Protein AF-A0AA36JBS4-F1 (afdb_monomer)

Foldseek 3Di:
DLPVLLQVLLVLLVCLLVQQDFDDPVLLVLQLVLQVVQDDVQKDALVSLLVSLVVSVLCCQCQNDPLAPQPGNVLVVVLQVQQADPVRIHGSQSSSVSSSLSCCLPPCCNRVLRLVSSQVSLPSVPPQWRFLVSLVSSLDDDPPCPDDDPVSVVLSVLLSVLQQVLFDDDPPDGGIHHSNSSSSSSSQSNQVSLQVVLCVVDNFDWDWTDDPRHTGTDTPDSVSSGDPPDDPPSVVVSVVSVVVVVVVVVVVVVVVVVVVVVVVVPPDDDDDDDDDDDDDDDDDDDDDDDDDDDDDDDDDDDDDDDDDDDDDDDDDDDDDDDDDDDDDDDDDDDDDDDDDDDDDD

Structure (mmCIF, N/CA/C/O backbone):
data_AF-A0AA36JBS4-F1
#
_entry.id   AF-A0AA36JBS4-F1
#
loop_
_atom_site.group_PDB
_atom_site.id
_atom_site.type_symbol
_atom_site.label_atom_id
_atom_site.label_alt_id
_atom_site.label_comp_id
_atom_site.label_asym_id
_atom_site.label_entity_id
_atom_site.label_seq_id
_atom_site.pdbx_PDB_ins_code
_atom_site.Cartn_x
_atom_site.Cartn_y
_atom_site.Cartn_z
_atom_site.occupancy
_atom_site.B_iso_or_equiv
_atom_site.auth_seq_id
_atom_site.auth_comp_id
_atom_site.auth_asym_id
_atom_site.auth_atom_id
_atom_site.pdbx_PDB_model_num
ATOM 1 N N . MET A 1 1 ? -21.334 -0.322 22.901 1.00 54.56 1 MET A N 1
ATOM 2 C CA . MET A 1 1 ? -21.865 -0.167 21.529 1.00 54.56 1 MET A CA 1
ATOM 3 C C . MET A 1 1 ? -20.814 -0.413 20.446 1.00 54.56 1 MET A C 1
ATOM 5 O O . MET A 1 1 ? -21.226 -0.721 19.348 1.00 54.56 1 MET A O 1
ATOM 9 N N . PHE A 1 2 ? -19.504 -0.363 20.736 1.00 65.00 2 PHE A N 1
ATOM 10 C CA . PHE A 1 2 ? -18.434 -0.565 19.736 1.00 65.00 2 PHE A CA 1
ATOM 11 C C . PHE A 1 2 ? -17.932 -2.016 19.576 1.00 65.00 2 PHE A C 1
ATOM 13 O O . PHE A 1 2 ? -17.012 -2.255 18.806 1.00 65.00 2 PHE A O 1
ATOM 20 N N . GLY A 1 3 ? -18.486 -2.981 20.322 1.00 71.75 3 GLY A N 1
ATOM 21 C CA . GLY A 1 3 ? -17.958 -4.355 20.367 1.00 71.75 3 GLY A CA 1
ATOM 22 C C . GLY A 1 3 ? -18.024 -5.079 19.019 1.00 71.75 3 GLY A C 1
ATOM 23 O O . GLY A 1 3 ? -17.029 -5.651 18.585 1.00 71.75 3 GLY A O 1
ATOM 24 N N . ASP A 1 4 ? -19.163 -4.983 18.332 1.00 80.81 4 ASP A N 1
ATOM 25 C CA . ASP A 1 4 ? -19.399 -5.705 17.076 1.00 80.81 4 ASP A CA 1
ATOM 26 C C . ASP A 1 4 ? -18.559 -5.160 15.911 1.00 80.81 4 ASP A C 1
ATOM 28 O O . ASP A 1 4 ? -18.076 -5.932 15.083 1.00 80.81 4 ASP A O 1
ATOM 32 N N . ASP A 1 5 ? -18.369 -3.840 15.828 1.00 76.75 5 ASP A N 1
ATOM 33 C CA . ASP A 1 5 ? -17.556 -3.224 14.770 1.00 76.75 5 ASP A CA 1
ATOM 34 C C . ASP A 1 5 ? -16.066 -3.510 14.966 1.00 76.75 5 ASP A C 1
ATOM 36 O O . ASP A 1 5 ? -15.365 -3.813 13.999 1.00 76.75 5 ASP A O 1
ATOM 40 N N . LEU A 1 6 ? -15.604 -3.536 16.219 1.00 80.38 6 LEU A N 1
ATOM 41 C CA . LEU A 1 6 ? -14.230 -3.897 16.550 1.00 80.38 6 LEU A CA 1
ATOM 42 C C . LEU A 1 6 ? -13.924 -5.358 16.203 1.00 80.38 6 LEU A C 1
ATOM 44 O O . LEU A 1 6 ? -12.873 -5.659 15.637 1.00 80.38 6 LEU A O 1
ATOM 48 N N . GLU A 1 7 ? -14.855 -6.273 16.486 1.00 79.38 7 GLU A N 1
ATOM 49 C CA . GLU A 1 7 ? -14.703 -7.687 16.137 1.00 79.38 7 GLU A CA 1
ATOM 50 C C . GLU A 1 7 ? -14.652 -7.894 14.612 1.00 79.38 7 GLU A C 1
ATOM 52 O O . GLU A 1 7 ? -13.837 -8.678 14.110 1.00 79.38 7 GLU A O 1
ATOM 57 N N . LYS A 1 8 ? -15.479 -7.160 13.856 1.00 79.50 8 LYS A N 1
ATOM 58 C CA . LYS A 1 8 ? -15.461 -7.177 12.384 1.00 79.50 8 LYS A CA 1
ATOM 59 C C . LYS A 1 8 ? -14.156 -6.620 11.829 1.00 79.50 8 LYS A C 1
ATOM 61 O O . LYS A 1 8 ? -13.539 -7.278 10.991 1.00 79.50 8 LYS A O 1
ATOM 66 N N . ALA A 1 9 ? -13.707 -5.464 12.322 1.00 80.88 9 ALA A N 1
ATOM 67 C CA . ALA A 1 9 ? -12.430 -4.866 11.940 1.00 80.88 9 ALA A CA 1
ATOM 68 C C . ALA A 1 9 ? -11.269 -5.833 12.192 1.00 80.88 9 ALA A C 1
ATOM 70 O O . ALA A 1 9 ? -10.425 -6.046 11.324 1.00 80.88 9 ALA A O 1
ATOM 71 N N . HIS A 1 10 ? -11.268 -6.489 13.350 1.00 81.12 10 HIS A N 1
ATOM 72 C CA . HIS A 1 10 ? -10.256 -7.464 13.723 1.00 81.12 10 HIS A CA 1
ATOM 73 C C . HIS A 1 10 ? -10.228 -8.684 12.786 1.00 81.12 10 HIS A C 1
ATOM 75 O O . HIS A 1 10 ? -9.163 -9.090 12.305 1.00 81.12 10 HIS A O 1
ATOM 81 N N . LYS A 1 11 ? -11.397 -9.270 12.492 1.00 78.00 11 LYS A N 1
ATOM 82 C CA . LYS A 1 11 ? -11.528 -10.390 11.544 1.00 78.00 11 LYS A CA 1
ATOM 83 C C . LYS A 1 11 ? -11.061 -9.992 10.142 1.00 78.00 11 LYS A C 1
ATOM 85 O O . LYS A 1 11 ? -10.271 -10.720 9.543 1.00 78.00 11 LYS A O 1
ATOM 90 N N . ALA A 1 12 ? -11.483 -8.826 9.658 1.00 78.81 12 ALA A N 1
ATOM 91 C CA . ALA A 1 12 ? -11.116 -8.310 8.344 1.00 78.81 12 ALA A CA 1
ATOM 92 C C . ALA A 1 12 ? -9.616 -7.981 8.234 1.00 78.81 12 ALA A C 1
ATOM 94 O O . AL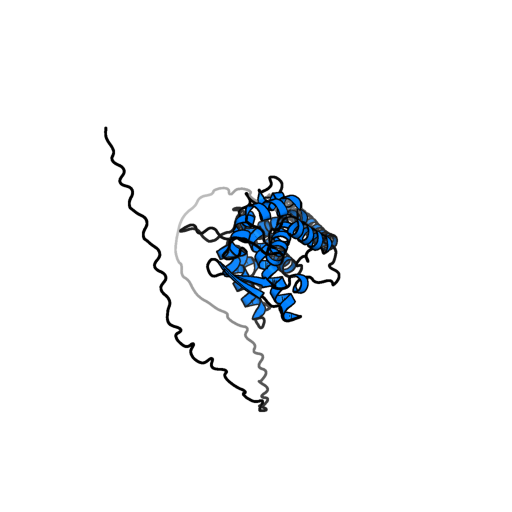A A 1 12 ? -8.982 -8.369 7.254 1.00 78.81 12 ALA A O 1
ATOM 95 N N . LEU A 1 13 ? -9.011 -7.363 9.257 1.00 81.12 13 LEU A N 1
ATOM 96 C CA . LEU A 1 13 ? -7.562 -7.126 9.322 1.00 81.12 13 LEU A CA 1
ATOM 97 C C . LEU A 1 13 ? -6.777 -8.438 9.241 1.00 81.12 13 LEU A C 1
ATOM 99 O O . LEU A 1 13 ? -5.812 -8.546 8.485 1.00 81.12 13 LEU A O 1
ATOM 103 N N . ARG A 1 14 ? -7.195 -9.460 9.996 1.00 77.62 14 ARG A N 1
ATOM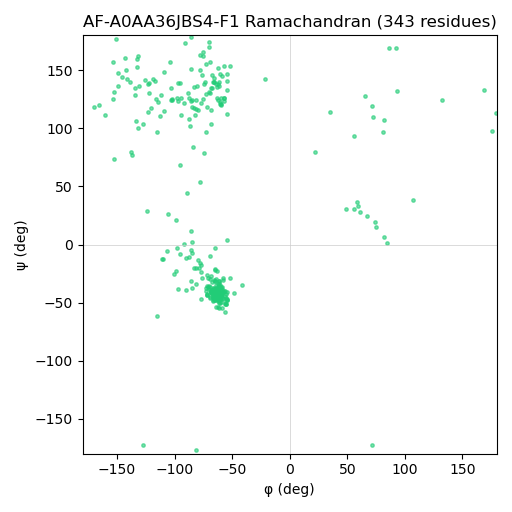 104 C CA . ARG A 1 14 ? -6.545 -10.777 9.958 1.00 77.62 14 ARG A CA 1
ATOM 105 C C . ARG A 1 14 ? -6.695 -11.463 8.603 1.00 77.62 14 ARG A C 1
ATOM 107 O O . ARG A 1 14 ? -5.730 -12.078 8.156 1.00 77.62 14 ARG A O 1
ATOM 114 N N . ALA A 1 15 ? -7.869 -11.384 7.977 1.00 74.00 15 ALA A N 1
ATOM 115 C CA . ALA A 1 15 ? -8.093 -11.934 6.642 1.00 74.00 15 ALA A CA 1
ATOM 116 C C . ALA A 1 15 ? -7.180 -11.245 5.618 1.00 74.00 15 ALA A C 1
ATOM 118 O O . ALA A 1 15 ? -6.387 -11.914 4.963 1.00 74.00 15 ALA A O 1
ATOM 119 N N . MET A 1 16 ? -7.169 -9.910 5.601 1.00 79.88 16 MET A N 1
ATOM 120 C CA . MET A 1 16 ? -6.349 -9.099 4.696 1.00 79.88 16 MET A CA 1
ATOM 121 C C . MET A 1 16 ? -4.845 -9.404 4.789 1.00 79.88 16 MET A C 1
ATOM 123 O O . MET A 1 16 ? -4.162 -9.463 3.768 1.00 79.88 16 MET A O 1
ATOM 127 N N . LEU A 1 17 ? -4.325 -9.631 6.000 1.00 74.94 17 LEU A N 1
ATOM 128 C CA . LEU A 1 17 ? -2.906 -9.941 6.220 1.00 74.94 17 LEU A CA 1
ATOM 129 C C . LEU A 1 17 ? -2.538 -11.400 5.892 1.00 74.94 17 LEU A C 1
ATOM 131 O O . LEU A 1 17 ? -1.354 -11.719 5.783 1.00 74.94 17 LEU A O 1
ATOM 135 N N . ARG A 1 18 ? -3.522 -12.300 5.772 1.00 68.56 18 ARG A N 1
ATOM 136 C CA . ARG A 1 18 ? -3.319 -13.720 5.425 1.00 68.56 18 ARG A CA 1
ATOM 137 C C . ARG A 1 18 ? -3.531 -13.987 3.940 1.00 68.56 18 ARG A C 1
ATOM 139 O O . ARG A 1 18 ? -2.802 -14.790 3.355 1.00 68.56 18 ARG A O 1
ATOM 146 N N . GLU A 1 19 ? -4.516 -13.322 3.354 1.00 64.06 19 GLU A N 1
ATOM 147 C CA . GLU A 1 19 ? -4.942 -13.468 1.966 1.00 64.06 19 GLU A CA 1
ATOM 148 C C . GLU A 1 19 ? -4.269 -12.402 1.111 1.00 64.06 19 GLU A C 1
ATOM 150 O O . GLU A 1 19 ? -4.873 -11.444 0.639 1.00 64.06 19 GLU A O 1
ATOM 155 N N . ILE A 1 20 ? -2.956 -12.553 0.964 1.00 63.62 20 ILE A N 1
ATOM 156 C CA . ILE A 1 20 ? -2.168 -11.636 0.154 1.00 63.62 20 ILE A CA 1
ATOM 157 C C . ILE A 1 20 ? -2.301 -12.082 -1.295 1.00 63.62 20 ILE A C 1
ATOM 159 O O . ILE A 1 20 ? -1.835 -13.162 -1.670 1.00 63.62 20 ILE A O 1
ATOM 163 N N . GLU A 1 21 ? -2.977 -11.265 -2.095 1.00 60.12 21 GLU A N 1
ATOM 164 C CA . GLU A 1 21 ? -3.180 -11.522 -3.516 1.00 60.12 21 GLU A CA 1
ATOM 165 C C . GLU A 1 21 ? -1.835 -11.622 -4.234 1.00 60.12 21 GLU A C 1
ATOM 167 O O . GLU A 1 21 ? -1.015 -10.697 -4.223 1.00 60.12 21 GLU A O 1
ATOM 172 N N . ALA A 1 22 ? -1.600 -12.777 -4.853 1.00 61.97 22 ALA A N 1
ATOM 173 C CA . ALA A 1 22 ? -0.453 -12.971 -5.714 1.00 61.97 22 ALA A CA 1
ATOM 174 C C . ALA A 1 22 ? -0.698 -12.218 -7.023 1.00 61.97 22 ALA A C 1
ATOM 176 O O . ALA A 1 22 ? -1.803 -12.238 -7.565 1.00 61.97 22 ALA A O 1
ATOM 177 N N . LEU A 1 23 ? 0.344 -11.580 -7.557 1.00 65.69 23 LEU A N 1
ATOM 178 C CA . LEU A 1 23 ? 0.270 -10.930 -8.861 1.00 65.69 23 LEU A CA 1
ATOM 179 C C . LEU A 1 23 ? -0.146 -11.951 -9.937 1.00 65.69 23 LEU A C 1
ATOM 181 O O . LEU A 1 23 ? 0.564 -12.950 -10.113 1.00 65.69 23 LEU A O 1
ATOM 185 N N . PRO A 1 24 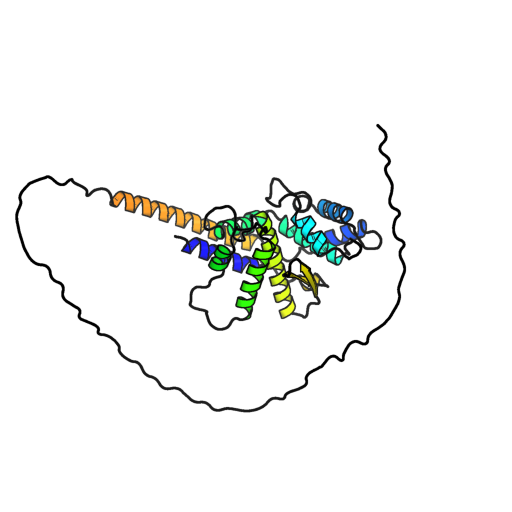? -1.232 -11.717 -10.699 1.00 75.00 24 PRO A N 1
ATOM 186 C CA . PRO A 1 24 ? -1.617 -12.623 -11.771 1.00 75.00 24 PRO A CA 1
ATOM 187 C C . PRO A 1 24 ? -0.475 -12.778 -12.777 1.00 75.00 24 PRO A C 1
ATOM 189 O O . PRO A 1 24 ? 0.012 -11.796 -13.340 1.00 75.00 24 PRO A O 1
ATOM 192 N N . ALA A 1 25 ? -0.058 -14.016 -13.056 1.00 75.56 25 ALA A N 1
ATOM 193 C CA . ALA A 1 25 ? 1.092 -14.276 -13.927 1.00 75.56 25 ALA A CA 1
ATOM 194 C C . ALA A 1 25 ? 0.926 -13.681 -15.339 1.00 75.56 25 ALA A C 1
ATOM 196 O O . ALA A 1 25 ? 1.906 -13.303 -15.978 1.00 75.56 25 ALA A O 1
ATOM 197 N N . ALA A 1 26 ? -0.314 -13.583 -15.831 1.00 81.69 26 ALA A N 1
ATOM 198 C CA . ALA A 1 26 ? -0.620 -12.930 -17.102 1.00 81.69 26 ALA A CA 1
ATOM 199 C C . ALA A 1 26 ? -0.342 -11.419 -17.060 1.00 81.69 26 ALA A C 1
ATOM 201 O O . ALA A 1 26 ? 0.315 -10.907 -17.964 1.00 81.69 26 ALA A O 1
ATOM 202 N N . PHE A 1 27 ? -0.772 -10.734 -15.995 1.00 86.56 27 PHE A N 1
ATOM 203 C CA . PHE A 1 27 ? -0.482 -9.315 -15.794 1.00 86.56 27 PHE A CA 1
ATOM 204 C C . PHE A 1 27 ? 1.022 -9.082 -15.624 1.00 86.56 27 PHE A C 1
ATOM 206 O O . PHE A 1 27 ? 1.578 -8.207 -16.276 1.00 86.56 27 PHE A O 1
ATOM 213 N N . ALA A 1 28 ? 1.703 -9.912 -14.824 1.00 84.88 28 ALA A N 1
ATOM 214 C CA . ALA A 1 28 ? 3.148 -9.817 -14.620 1.00 84.88 28 ALA A CA 1
ATOM 215 C C . ALA A 1 28 ? 3.928 -9.882 -15.943 1.00 84.88 28 ALA A C 1
ATOM 217 O O . ALA A 1 28 ? 4.804 -9.056 -16.189 1.00 84.88 28 ALA A O 1
ATOM 218 N N . ARG A 1 29 ? 3.575 -10.834 -16.820 1.00 85.44 29 ARG A N 1
ATOM 219 C CA . ARG A 1 29 ? 4.170 -10.944 -18.160 1.00 85.44 29 ARG A CA 1
ATOM 220 C C . ARG A 1 29 ? 3.888 -9.706 -19.007 1.00 85.44 29 ARG A C 1
ATOM 222 O O . ARG A 1 29 ? 4.827 -9.137 -19.549 1.00 85.44 29 ARG A O 1
ATOM 229 N N . GLY A 1 30 ? 2.633 -9.254 -19.053 1.00 91.62 30 GLY A N 1
ATOM 230 C CA . GLY A 1 30 ? 2.257 -8.042 -19.786 1.00 91.62 30 GLY A CA 1
ATOM 231 C C . GLY A 1 30 ? 3.012 -6.798 -19.309 1.00 91.62 30 GLY A C 1
ATOM 232 O O . GLY A 1 30 ? 3.486 -6.016 -20.128 1.00 91.62 30 GLY A O 1
ATOM 233 N N . ALA A 1 31 ? 3.200 -6.651 -17.996 1.00 92.88 31 ALA A N 1
ATOM 234 C CA . ALA A 1 31 ? 3.962 -5.557 -17.406 1.00 92.88 31 ALA A CA 1
ATOM 235 C C . ALA A 1 31 ? 5.448 -5.602 -17.803 1.00 92.88 31 ALA A C 1
ATOM 237 O O . ALA A 1 31 ? 6.011 -4.578 -18.188 1.00 92.88 31 ALA A O 1
ATOM 238 N N . VAL A 1 32 ? 6.078 -6.780 -17.759 1.00 92.25 32 VAL A N 1
ATOM 239 C CA . VAL A 1 32 ? 7.477 -6.960 -18.186 1.00 92.25 32 VAL A CA 1
ATOM 240 C C . VAL A 1 32 ? 7.646 -6.678 -19.680 1.00 92.25 32 VAL A C 1
ATOM 242 O O . VAL A 1 32 ? 8.582 -5.980 -20.071 1.00 92.25 32 VAL A O 1
ATOM 245 N N . ASP A 1 33 ? 6.737 -7.169 -20.521 1.00 93.31 33 ASP A N 1
ATOM 246 C CA . ASP A 1 33 ? 6.793 -6.938 -21.967 1.00 93.31 33 ASP A CA 1
ATOM 247 C C . ASP A 1 33 ? 6.625 -5.446 -22.300 1.00 93.31 33 ASP A C 1
ATOM 249 O O . ASP A 1 33 ? 7.390 -4.895 -23.096 1.00 93.31 33 ASP A O 1
ATOM 253 N N . ALA A 1 34 ? 5.686 -4.764 -21.634 1.00 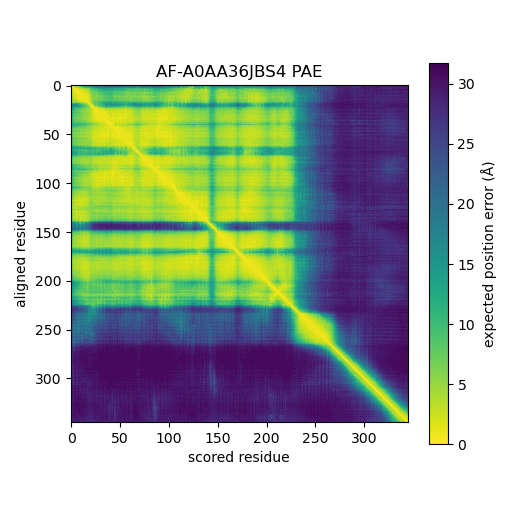96.19 34 ALA A N 1
ATOM 254 C CA . ALA A 1 34 ? 5.478 -3.326 -21.781 1.00 96.19 34 ALA A CA 1
ATOM 255 C C . ALA A 1 34 ? 6.696 -2.511 -21.310 1.00 96.19 34 ALA A C 1
ATOM 257 O O . ALA A 1 34 ? 7.101 -1.562 -21.987 1.00 96.19 34 ALA A O 1
ATOM 258 N N . PHE A 1 35 ? 7.327 -2.909 -20.198 1.00 96.81 35 PHE A N 1
ATOM 259 C CA . PHE A 1 35 ? 8.576 -2.310 -19.727 1.00 96.81 35 PHE A CA 1
ATOM 260 C C . PHE A 1 35 ? 9.682 -2.435 -20.773 1.00 96.81 35 PHE A C 1
ATOM 262 O O . PHE A 1 35 ? 10.257 -1.430 -21.182 1.00 96.81 35 PHE A O 1
ATOM 269 N N . ARG A 1 36 ? 9.960 -3.656 -21.245 1.00 95.81 36 ARG A N 1
ATOM 270 C CA . ARG A 1 36 ? 11.043 -3.929 -22.204 1.00 95.81 36 ARG A CA 1
ATOM 271 C C . ARG A 1 36 ? 10.853 -3.200 -23.528 1.00 95.81 36 ARG A C 1
ATOM 273 O O . ARG A 1 36 ? 11.838 -2.807 -24.145 1.00 95.81 36 ARG A O 1
ATOM 280 N N . ALA A 1 37 ? 9.607 -3.006 -23.954 1.00 96.94 37 ALA A N 1
ATOM 281 C CA . ALA A 1 37 ? 9.289 -2.252 -25.161 1.00 96.94 37 ALA A CA 1
ATOM 282 C C . ALA A 1 37 ? 9.573 -0.744 -25.025 1.00 96.94 37 ALA A C 1
ATOM 284 O O . ALA A 1 37 ? 9.878 -0.090 -26.021 1.00 96.94 37 ALA A O 1
ATOM 285 N N . ALA A 1 38 ? 9.463 -0.187 -23.816 1.00 96.88 38 ALA A N 1
ATOM 286 C CA . ALA A 1 38 ? 9.619 1.244 -23.558 1.00 96.88 38 ALA A CA 1
ATOM 287 C C . ALA A 1 38 ? 10.995 1.631 -22.989 1.00 96.88 38 ALA A C 1
ATOM 289 O O . ALA A 1 38 ? 11.416 2.781 -23.131 1.00 96.88 38 ALA A O 1
ATOM 290 N N . ALA A 1 39 ? 11.677 0.702 -22.318 1.00 95.56 39 ALA A N 1
ATOM 291 C CA . ALA A 1 39 ? 12.915 0.958 -21.600 1.00 95.56 39 ALA A CA 1
ATOM 292 C C . ALA A 1 39 ? 14.074 1.285 -22.548 1.00 95.56 39 ALA A C 1
ATOM 294 O O . ALA A 1 39 ? 14.327 0.588 -23.531 1.00 95.56 39 ALA A O 1
ATOM 295 N N . VAL A 1 40 ? 14.835 2.321 -22.201 1.00 93.25 40 VAL A N 1
ATOM 296 C CA . VAL A 1 40 ? 16.090 2.668 -22.874 1.00 93.25 40 VAL A CA 1
ATOM 297 C C . VAL A 1 40 ? 17.219 2.177 -21.981 1.00 93.25 40 VAL A C 1
ATOM 299 O O . VAL A 1 40 ? 17.239 2.481 -20.793 1.00 93.25 40 VAL A O 1
ATOM 302 N N . GLU A 1 41 ? 18.116 1.354 -22.528 1.00 92.75 41 GLU A N 1
ATOM 303 C CA . GLU A 1 41 ? 19.208 0.722 -21.762 1.00 92.75 41 GLU A CA 1
ATOM 304 C C . GLU A 1 41 ? 18.715 -0.088 -20.542 1.00 92.75 41 GLU A C 1
ATOM 306 O O . GLU A 1 41 ? 19.403 -0.218 -19.533 1.00 92.75 41 GLU A O 1
ATOM 311 N N . GLY A 1 42 ? 17.504 -0.654 -20.635 1.00 93.56 42 GLY A N 1
ATOM 312 C CA . GLY A 1 42 ? 16.904 -1.447 -19.558 1.00 93.56 42 GLY A CA 1
ATOM 313 C C . GLY A 1 42 ? 16.410 -0.619 -18.369 1.00 93.56 42 GLY A C 1
ATOM 314 O O . GLY A 1 42 ? 16.228 -1.170 -17.285 1.00 93.56 42 GLY A O 1
ATOM 315 N N . GLN A 1 43 ? 16.202 0.688 -18.555 1.00 96.31 43 GLN A N 1
ATOM 316 C CA . GLN A 1 43 ? 15.724 1.594 -17.517 1.00 96.31 43 GLN A CA 1
ATOM 317 C C . GLN A 1 43 ? 14.576 2.487 -18.007 1.00 96.31 43 GLN A C 1
ATOM 319 O O . GLN A 1 43 ? 14.477 2.821 -19.190 1.00 96.31 43 GLN A O 1
ATOM 324 N N . LEU A 1 44 ? 13.724 2.910 -17.070 1.00 97.25 44 LEU A N 1
ATOM 325 C CA . LEU A 1 44 ? 12.698 3.933 -17.286 1.00 97.25 44 LEU A CA 1
ATOM 326 C C . LEU A 1 44 ? 12.868 5.090 -16.301 1.00 97.25 44 LEU A C 1
ATOM 328 O O . LEU A 1 44 ? 13.101 4.869 -15.117 1.00 97.25 44 LEU A O 1
ATOM 332 N N . GLY A 1 45 ? 12.719 6.324 -16.788 1.00 96.94 45 GLY A N 1
ATOM 333 C CA . GLY A 1 45 ? 12.569 7.521 -15.951 1.00 96.94 45 GLY A CA 1
ATOM 334 C C . GLY A 1 45 ? 11.129 7.706 -15.454 1.00 96.94 45 GLY A C 1
ATOM 335 O O . GLY A 1 45 ? 10.259 6.882 -15.743 1.00 96.94 45 GLY A O 1
ATOM 336 N N . PHE A 1 46 ? 10.864 8.801 -14.735 1.00 96.12 46 PHE A N 1
ATOM 337 C CA . PHE A 1 46 ? 9.565 9.065 -14.092 1.00 96.12 46 PHE A CA 1
ATOM 338 C C . PHE A 1 46 ? 8.392 9.042 -15.082 1.00 96.12 46 PHE A C 1
ATOM 340 O O . PHE A 1 46 ? 7.500 8.203 -14.961 1.00 96.12 46 PHE A O 1
ATOM 347 N N . ASP A 1 47 ? 8.440 9.898 -16.106 1.00 96.56 47 ASP A N 1
ATOM 348 C CA . ASP A 1 47 ? 7.365 10.022 -17.099 1.00 96.56 47 ASP A CA 1
ATOM 349 C C . ASP A 1 47 ? 7.218 8.754 -17.947 1.00 96.56 47 ASP A C 1
ATOM 351 O O . ASP A 1 47 ? 6.111 8.327 -18.266 1.00 96.56 47 ASP A O 1
ATOM 355 N N . GLY A 1 48 ? 8.346 8.119 -18.288 1.00 97.00 48 GLY A N 1
ATOM 356 C CA . GLY A 1 48 ? 8.350 6.851 -19.015 1.00 97.00 48 GLY A CA 1
ATOM 357 C C . GLY A 1 48 ? 7.643 5.757 -18.222 1.00 97.00 48 GLY A C 1
ATOM 358 O O . GLY A 1 48 ? 6.814 5.039 -18.767 1.00 97.00 48 GLY A O 1
ATOM 359 N N . THR A 1 49 ? 7.909 5.680 -16.920 1.00 96.94 49 THR A N 1
ATOM 360 C CA . THR A 1 49 ? 7.266 4.704 -16.038 1.00 96.94 49 THR A CA 1
ATOM 361 C C . THR A 1 49 ? 5.777 4.978 -15.885 1.00 96.94 49 THR A C 1
ATOM 363 O O . THR A 1 49 ? 4.981 4.059 -16.058 1.00 96.94 49 THR A O 1
ATOM 366 N N . ALA A 1 50 ? 5.397 6.232 -15.624 1.00 96.50 50 ALA A N 1
ATOM 367 C CA . ALA A 1 50 ? 3.998 6.643 -15.524 1.00 96.50 50 ALA A CA 1
ATOM 368 C C . ALA A 1 50 ? 3.215 6.259 -16.789 1.00 96.50 50 ALA A C 1
ATOM 370 O O . ALA A 1 50 ? 2.178 5.608 -16.701 1.00 96.50 50 ALA A O 1
ATOM 371 N N . LYS A 1 51 ? 3.772 6.551 -17.969 1.00 97.06 51 LYS A N 1
ATOM 372 C CA . LYS A 1 51 ? 3.155 6.224 -19.258 1.00 97.06 51 LYS A CA 1
ATOM 373 C C . LYS A 1 51 ? 2.973 4.720 -19.473 1.00 97.06 51 LYS A C 1
ATOM 375 O O . LYS A 1 51 ? 1.959 4.300 -20.025 1.00 97.06 51 LYS A O 1
ATOM 380 N N . VAL A 1 52 ? 3.950 3.900 -19.076 1.00 97.50 52 VAL A N 1
ATOM 381 C CA . VAL A 1 52 ? 3.821 2.438 -19.193 1.00 97.50 52 VAL A CA 1
ATOM 382 C C . VAL A 1 52 ? 2.757 1.920 -18.223 1.00 97.50 52 VAL A C 1
ATOM 384 O O . VAL A 1 52 ? 1.950 1.091 -18.625 1.00 97.50 52 VAL A O 1
ATOM 387 N N . LEU A 1 53 ? 2.696 2.432 -16.988 1.00 95.94 53 LEU A N 1
ATOM 388 C CA . LEU A 1 53 ? 1.643 2.077 -16.027 1.00 95.94 53 LEU A CA 1
ATOM 389 C C . LEU A 1 53 ? 0.247 2.455 -16.545 1.00 95.94 53 LEU A C 1
ATOM 391 O O . LEU A 1 53 ? -0.665 1.636 -16.496 1.00 95.94 53 LEU A O 1
ATOM 395 N N . GLU A 1 54 ? 0.083 3.653 -17.104 1.00 94.69 54 GLU A N 1
ATOM 396 C CA . GLU A 1 54 ? -1.174 4.075 -17.738 1.00 94.69 54 GLU A CA 1
ATOM 397 C C . GLU A 1 54 ? -1.575 3.148 -18.894 1.00 94.69 54 GLU A C 1
ATOM 399 O O . GLU A 1 54 ? -2.748 2.812 -19.031 1.00 94.69 54 GLU A O 1
ATOM 404 N N . GLY A 1 55 ? -0.605 2.677 -19.685 1.00 94.81 55 GLY A N 1
ATOM 405 C CA . GLY A 1 55 ? -0.826 1.698 -20.754 1.00 94.81 55 GLY A CA 1
ATOM 406 C C . GLY A 1 55 ? -1.181 0.281 -20.279 1.00 94.81 55 GLY A C 1
ATOM 407 O O . GLY A 1 55 ? -1.566 -0.543 -21.104 1.00 94.81 55 GLY A O 1
ATOM 408 N N . LEU A 1 56 ? -1.059 -0.004 -18.979 1.00 93.88 56 LEU A N 1
ATOM 409 C CA . LEU A 1 56 ? -1.474 -1.255 -18.330 1.00 93.88 56 LEU A CA 1
ATOM 410 C C . LEU A 1 56 ? -2.841 -1.121 -17.635 1.00 93.88 56 LEU A C 1
ATOM 412 O O . LEU A 1 56 ? -3.134 -1.880 -16.712 1.00 93.88 56 LEU A O 1
ATOM 416 N N . ASP A 1 57 ? -3.648 -0.137 -18.041 1.00 92.06 57 ASP A N 1
ATOM 417 C CA . ASP A 1 57 ? -4.939 0.211 -17.435 1.00 92.06 57 ASP A CA 1
ATOM 418 C C . ASP A 1 57 ? -4.833 0.648 -15.957 1.00 92.06 57 ASP A C 1
ATOM 420 O O . ASP A 1 57 ? -5.775 0.504 -15.180 1.00 92.06 57 ASP A O 1
ATOM 424 N N . LEU A 1 58 ? -3.689 1.219 -15.550 1.00 92.31 58 LEU A N 1
ATOM 425 C CA . LEU A 1 58 ? -3.443 1.707 -14.180 1.00 92.31 58 LEU A CA 1
ATOM 426 C C . LEU A 1 58 ? -3.476 3.239 -14.075 1.00 92.31 58 LEU A C 1
ATOM 428 O O . LEU A 1 58 ? -2.857 3.826 -13.183 1.00 92.31 58 LEU A O 1
ATOM 432 N N . SER A 1 59 ? -4.197 3.909 -14.976 1.00 91.12 59 SER A N 1
ATOM 433 C CA . SER A 1 59 ? -4.332 5.372 -14.964 1.00 91.12 59 SER A CA 1
ATOM 434 C C . SER A 1 59 ? -4.928 5.889 -13.655 1.00 91.12 59 SER A C 1
ATOM 436 O O . SER A 1 59 ? -4.455 6.884 -13.114 1.00 91.12 59 SER A O 1
ATOM 438 N N . SER A 1 60 ? -5.873 5.154 -13.061 1.00 88.69 60 SER A N 1
ATOM 439 C CA . SER A 1 60 ? -6.468 5.499 -11.767 1.00 88.69 60 SER A CA 1
ATOM 440 C C . SER A 1 60 ? -5.448 5.616 -10.633 1.00 88.69 60 SER A C 1
ATOM 442 O O . SER A 1 60 ? -5.663 6.374 -9.694 1.00 88.69 60 SER A O 1
ATOM 444 N N . PHE A 1 61 ? -4.337 4.884 -10.709 1.00 89.88 61 PHE A N 1
ATOM 445 C CA . PHE A 1 61 ? -3.249 4.966 -9.739 1.00 89.88 61 PHE A CA 1
ATOM 446 C C . PHE A 1 61 ? -2.265 6.101 -10.046 1.00 89.88 61 PHE A C 1
ATOM 448 O O . PHE A 1 61 ? -1.764 6.742 -9.124 1.00 89.88 61 PHE A O 1
ATOM 455 N N . VAL A 1 62 ? -1.981 6.354 -11.326 1.00 91.56 62 VAL A N 1
ATOM 456 C CA . VAL A 1 62 ? -1.005 7.371 -11.756 1.00 91.56 62 VAL A CA 1
ATOM 457 C C . VAL A 1 62 ? -1.579 8.780 -11.661 1.00 91.56 62 VAL A C 1
ATOM 459 O O . VAL A 1 62 ? -0.919 9.684 -11.151 1.00 91.56 62 VAL A O 1
ATOM 462 N N . SER A 1 63 ? -2.793 8.966 -12.167 1.00 86.25 63 SER A N 1
ATOM 463 C CA . SER A 1 63 ? -3.448 10.264 -12.338 1.00 86.25 63 SER A CA 1
ATOM 464 C C . SER A 1 63 ? -4.628 10.456 -11.377 1.00 86.25 63 SER A C 1
ATOM 466 O O . SER A 1 63 ? -5.100 11.580 -11.203 1.00 86.25 63 SER A O 1
ATOM 468 N N . GLY A 1 64 ? -5.075 9.384 -10.722 1.00 81.12 64 GLY A N 1
ATOM 469 C CA . GLY A 1 64 ? -6.290 9.375 -9.917 1.00 81.12 64 GLY A CA 1
ATOM 470 C C . GLY A 1 64 ? -7.522 8.947 -10.702 1.00 81.12 64 GLY A C 1
ATOM 471 O O . GLY A 1 64 ? -7.503 8.822 -11.925 1.00 81.12 64 GLY A O 1
ATOM 472 N N . SER A 1 65 ? -8.616 8.702 -9.988 1.00 78.50 65 SER A N 1
ATOM 473 C CA . SER A 1 65 ? -9.911 8.369 -10.580 1.00 78.50 65 SER A CA 1
ATOM 474 C C . SER A 1 65 ? -11.040 9.014 -9.786 1.00 78.50 65 SER A C 1
ATOM 476 O O . SER A 1 65 ? -10.922 9.212 -8.579 1.00 78.50 65 SER A O 1
ATOM 478 N N . GLU A 1 66 ? -12.143 9.330 -10.464 1.00 72.44 66 GLU A N 1
ATOM 479 C CA . GLU A 1 66 ? -13.393 9.719 -9.803 1.00 72.44 66 GLU A CA 1
ATOM 480 C C . GLU A 1 66 ? -14.124 8.495 -9.220 1.00 72.44 66 GLU A C 1
ATOM 482 O O . GLU A 1 66 ? -14.811 8.602 -8.205 1.00 72.44 66 GLU A O 1
ATOM 487 N N . ASP A 1 67 ? -13.938 7.313 -9.820 1.00 71.69 67 ASP A N 1
ATOM 488 C CA . ASP A 1 67 ? -14.644 6.077 -9.456 1.00 71.69 67 ASP A CA 1
ATOM 489 C C . ASP A 1 67 ? -14.045 5.358 -8.242 1.00 71.69 67 ASP A C 1
ATOM 491 O O . ASP A 1 67 ? -14.702 4.506 -7.624 1.00 71.69 67 ASP A O 1
ATOM 495 N N . LEU A 1 68 ? -12.784 5.659 -7.929 1.00 73.06 68 LEU A N 1
ATOM 496 C CA . LEU A 1 68 ? -12.038 5.082 -6.820 1.00 73.06 68 LEU A CA 1
ATOM 497 C C . LEU A 1 68 ? -11.311 6.196 -6.057 1.00 73.06 68 LEU A C 1
ATOM 499 O O . LEU A 1 68 ? -10.652 7.023 -6.682 1.00 73.06 68 LEU A O 1
ATOM 503 N N . PRO A 1 69 ? -11.352 6.203 -4.714 1.00 72.69 69 PRO A N 1
ATOM 504 C CA . PRO A 1 69 ? -10.732 7.239 -3.888 1.00 72.69 69 PRO A CA 1
ATOM 505 C C . PRO A 1 69 ? -9.207 7.044 -3.769 1.00 72.69 69 PRO A C 1
ATOM 507 O O . PRO A 1 69 ? -8.658 6.961 -2.674 1.00 72.69 69 PRO A O 1
ATOM 510 N N . LEU A 1 70 ? -8.519 6.947 -4.909 1.00 73.94 70 LEU A N 1
ATOM 511 C CA . LEU A 1 70 ? -7.078 6.682 -5.016 1.00 73.94 70 LEU A CA 1
ATOM 512 C C . LEU A 1 70 ? -6.228 7.959 -4.914 1.00 73.94 70 LEU A C 1
ATOM 514 O O . LEU A 1 70 ? -5.000 7.887 -4.871 1.00 73.94 70 LEU A O 1
ATOM 518 N N . GLY A 1 71 ? -6.882 9.122 -4.837 1.00 71.06 71 GLY A N 1
ATOM 519 C CA . GLY A 1 71 ? -6.241 10.435 -4.826 1.00 71.06 71 GLY A CA 1
ATOM 520 C C . GLY A 1 71 ? -5.644 10.832 -6.170 1.00 71.06 71 GLY A C 1
ATOM 521 O O . GLY A 1 71 ? -5.824 10.144 -7.165 1.00 71.06 71 GLY A O 1
ATOM 522 N N . ALA A 1 72 ? -4.915 11.947 -6.206 1.00 81.38 72 ALA A N 1
ATOM 523 C CA . ALA A 1 72 ? -4.348 12.525 -7.432 1.00 81.38 72 ALA A CA 1
ATOM 524 C C . ALA A 1 72 ? -2.942 11.978 -7.765 1.00 81.38 72 ALA A C 1
ATOM 526 O O . ALA A 1 72 ? -2.018 12.741 -8.050 1.00 81.38 72 ALA A O 1
ATOM 527 N N . GLY A 1 73 ? -2.747 10.659 -7.653 1.00 85.44 73 GLY A N 1
ATOM 528 C CA . GLY A 1 73 ? -1.461 10.017 -7.959 1.00 85.44 73 GLY A CA 1
ATOM 529 C C . GLY A 1 73 ? -0.362 10.212 -6.910 1.00 85.44 73 GLY A C 1
ATOM 530 O O . GLY A 1 73 ? 0.816 9.964 -7.176 1.00 85.44 73 GLY A O 1
ATOM 531 N N . GLU A 1 74 ? -0.703 10.659 -5.701 1.00 87.69 74 GLU A N 1
ATOM 532 C CA . GLU A 1 74 ? 0.285 10.880 -4.636 1.00 87.69 74 GLU A CA 1
ATOM 533 C C . GLU A 1 74 ? 0.996 9.583 -4.234 1.00 87.69 74 GLU A C 1
ATOM 535 O O . GLU A 1 74 ? 2.201 9.591 -3.971 1.00 87.69 74 GLU A O 1
ATOM 540 N N . GLU A 1 75 ? 0.270 8.460 -4.237 1.00 87.69 75 GLU A N 1
ATOM 541 C CA . GLU A 1 75 ? 0.843 7.147 -3.941 1.00 87.69 75 GLU A CA 1
ATOM 542 C C . GLU A 1 75 ? 1.806 6.692 -5.042 1.00 87.69 75 GLU A C 1
ATOM 544 O O . GLU A 1 75 ? 2.898 6.206 -4.745 1.00 87.69 75 GLU A O 1
ATOM 549 N N . TRP A 1 76 ? 1.468 6.939 -6.311 1.00 91.81 76 TRP A N 1
ATOM 550 C CA . TRP A 1 76 ? 2.386 6.734 -7.429 1.00 91.81 76 TRP A CA 1
ATOM 551 C C . TRP A 1 76 ? 3.689 7.520 -7.229 1.00 91.81 76 TRP A C 1
ATOM 553 O O . TRP A 1 76 ? 4.783 6.953 -7.253 1.00 91.81 76 TRP A O 1
ATOM 563 N N . GLN A 1 77 ? 3.589 8.817 -6.940 1.00 92.00 77 GLN A N 1
ATOM 564 C CA . GLN A 1 77 ? 4.756 9.670 -6.701 1.00 92.00 77 GLN A CA 1
ATOM 565 C C . GLN A 1 77 ? 5.556 9.244 -5.462 1.00 92.00 77 GLN A C 1
ATOM 567 O O . GLN A 1 77 ? 6.785 9.385 -5.424 1.00 92.00 77 GLN A O 1
ATOM 572 N N . ARG A 1 78 ? 4.887 8.746 -4.416 1.00 89.81 78 ARG A N 1
ATOM 573 C CA . ARG A 1 78 ? 5.539 8.189 -3.224 1.00 89.81 78 ARG A CA 1
ATOM 574 C C . ARG A 1 78 ? 6.337 6.943 -3.585 1.00 89.81 78 ARG A C 1
ATOM 576 O O . ARG A 1 78 ? 7.536 6.903 -3.310 1.00 89.81 78 ARG A O 1
ATOM 583 N N . LEU A 1 79 ? 5.704 5.968 -4.229 1.00 89.94 79 LEU A N 1
ATOM 584 C CA . LEU A 1 79 ? 6.343 4.715 -4.610 1.00 89.94 79 LEU A CA 1
ATOM 585 C C . LEU A 1 79 ? 7.488 4.955 -5.598 1.00 89.94 79 LEU A C 1
ATOM 587 O O . LEU A 1 79 ? 8.566 4.395 -5.422 1.00 89.94 79 LEU A O 1
ATOM 591 N N . TRP A 1 80 ? 7.329 5.864 -6.560 1.00 91.88 80 TRP A N 1
ATOM 592 C CA . TRP A 1 80 ? 8.431 6.275 -7.426 1.00 91.88 80 TRP A CA 1
ATOM 593 C C . TRP A 1 80 ? 9.643 6.777 -6.632 1.00 91.88 80 TRP A C 1
ATOM 595 O O . TRP A 1 80 ? 10.761 6.303 -6.831 1.00 91.88 80 TRP A O 1
ATOM 605 N N . ARG A 1 81 ? 9.435 7.718 -5.700 1.00 90.81 81 ARG A N 1
ATOM 606 C CA . ARG A 1 81 ? 10.521 8.264 -4.868 1.00 90.81 81 ARG A CA 1
ATOM 607 C C . ARG A 1 81 ? 11.195 7.194 -4.018 1.00 90.81 81 ARG A C 1
ATOM 609 O O . ARG A 1 81 ? 12.401 7.283 -3.802 1.00 90.81 81 ARG A O 1
ATOM 616 N N . LEU A 1 82 ? 10.425 6.218 -3.547 1.00 87.94 82 LEU A N 1
ATOM 617 C CA . LEU A 1 82 ? 10.920 5.123 -2.724 1.00 87.94 82 LEU A CA 1
ATOM 618 C C . LEU A 1 82 ? 11.769 4.124 -3.529 1.00 87.94 82 LEU A C 1
ATOM 620 O O . LEU A 1 82 ? 12.749 3.590 -3.004 1.00 87.94 82 LEU A O 1
ATOM 624 N N . TRP A 1 83 ? 11.409 3.880 -4.793 1.00 86.94 83 TRP A N 1
ATOM 625 C CA . TRP A 1 83 ? 11.948 2.763 -5.577 1.00 86.94 83 TRP A CA 1
ATOM 626 C C . TRP A 1 83 ? 12.877 3.147 -6.727 1.00 86.94 83 TRP A C 1
ATOM 628 O O . TRP A 1 83 ? 13.576 2.271 -7.237 1.00 86.94 83 TRP A O 1
ATOM 638 N N . LYS A 1 84 ? 12.943 4.425 -7.108 1.00 90.50 84 LYS A N 1
ATOM 639 C CA . LYS A 1 84 ? 13.919 4.900 -8.092 1.00 90.50 84 LYS A CA 1
ATOM 640 C C . LYS A 1 84 ? 15.359 4.701 -7.604 1.00 90.50 84 LYS A C 1
ATOM 642 O O . LYS A 1 84 ? 15.665 4.734 -6.409 1.00 90.50 84 LYS A O 1
ATOM 647 N N . SER A 1 85 ? 16.258 4.532 -8.558 1.00 87.56 85 SER A N 1
ATOM 648 C CA . SER A 1 85 ? 17.699 4.551 -8.361 1.00 87.56 85 SER A CA 1
ATOM 649 C C . SER A 1 85 ? 18.194 5.968 -8.032 1.00 87.56 85 SER A C 1
ATOM 651 O O . SER A 1 85 ? 17.454 6.957 -8.089 1.00 87.56 85 SER A O 1
ATOM 653 N N . GLU A 1 86 ? 19.484 6.087 -7.716 1.00 86.19 86 GLU A N 1
ATOM 654 C CA . GLU A 1 86 ? 20.147 7.393 -7.602 1.00 86.19 86 GLU A CA 1
ATOM 655 C C . GLU A 1 86 ? 20.166 8.160 -8.933 1.00 86.19 86 GLU A C 1
ATOM 657 O O . GLU A 1 86 ? 20.247 9.384 -8.924 1.00 86.19 86 GLU A O 1
ATOM 662 N N . ALA A 1 87 ? 20.048 7.456 -10.064 1.00 89.31 87 ALA A N 1
ATOM 663 C CA . ALA A 1 87 ? 19.989 8.038 -11.402 1.00 89.31 87 ALA A CA 1
ATOM 664 C C . ALA A 1 87 ? 18.567 8.464 -11.818 1.00 89.31 87 ALA A C 1
ATOM 666 O O . ALA A 1 87 ? 18.341 8.746 -12.989 1.00 89.31 87 ALA A O 1
ATOM 667 N N . ASP A 1 88 ? 17.610 8.495 -10.882 1.00 93.88 88 ASP A N 1
ATOM 668 C CA . ASP A 1 88 ? 16.201 8.813 -11.147 1.00 93.88 88 ASP A CA 1
ATOM 669 C C . ASP A 1 88 ? 15.538 7.871 -12.168 1.00 93.88 88 ASP A C 1
ATOM 671 O O . ASP A 1 88 ? 14.692 8.277 -12.966 1.00 93.88 88 ASP A O 1
ATOM 675 N N . THR A 1 89 ? 15.905 6.589 -12.120 1.00 95.50 89 THR A N 1
ATOM 676 C CA . THR A 1 89 ? 15.356 5.545 -12.995 1.00 95.50 89 THR A CA 1
ATOM 677 C C . THR A 1 89 ? 14.920 4.301 -12.232 1.00 95.50 89 THR A C 1
ATOM 679 O O . THR A 1 89 ? 15.353 4.070 -11.106 1.00 95.50 89 THR A O 1
ATOM 682 N N . VAL A 1 90 ? 14.090 3.466 -12.850 1.00 93.69 90 VAL A N 1
ATOM 683 C CA . VAL A 1 90 ? 13.736 2.127 -12.362 1.00 93.69 90 VAL A CA 1
ATOM 684 C C . VAL A 1 90 ? 14.161 1.067 -13.372 1.00 93.69 90 VAL A C 1
ATOM 686 O O . VAL A 1 90 ? 14.070 1.282 -14.582 1.00 93.69 90 VAL A O 1
ATOM 689 N N . ASP A 1 91 ? 14.636 -0.067 -12.864 1.00 92.88 91 ASP A N 1
ATOM 690 C CA . ASP A 1 91 ? 14.878 -1.275 -13.654 1.00 92.88 91 ASP A CA 1
ATOM 691 C C . ASP A 1 91 ? 13.600 -2.127 -13.776 1.00 92.88 91 ASP A C 1
ATOM 693 O O . ASP A 1 91 ? 12.551 -1.791 -13.219 1.00 92.88 91 ASP A O 1
ATOM 697 N N . GLU A 1 92 ? 13.691 -3.243 -14.500 1.00 91.94 92 GLU A N 1
ATOM 698 C CA . GLU A 1 92 ? 12.569 -4.159 -14.740 1.00 91.94 92 GLU A CA 1
ATOM 699 C C . GLU A 1 92 ? 11.939 -4.684 -13.440 1.00 91.94 92 GLU A C 1
ATOM 701 O O . GLU A 1 92 ? 10.716 -4.770 -13.330 1.00 91.94 92 GLU A O 1
ATOM 706 N N . GLN A 1 93 ? 12.755 -4.999 -12.430 1.00 87.25 93 GLN A N 1
ATOM 707 C CA . GLN A 1 93 ? 12.264 -5.538 -11.162 1.00 87.25 93 GLN A CA 1
ATOM 708 C C . GLN A 1 93 ? 11.542 -4.467 -10.343 1.00 87.25 93 GLN A C 1
ATOM 710 O O . GLN A 1 93 ? 10.468 -4.713 -9.790 1.00 87.25 93 GLN A O 1
ATOM 715 N N . CYS A 1 94 ? 12.117 -3.264 -10.282 1.00 88.19 94 CYS A N 1
ATOM 716 C CA . CYS A 1 94 ? 11.497 -2.100 -9.662 1.00 88.19 94 CYS A CA 1
ATOM 717 C C . CYS A 1 94 ? 10.170 -1.768 -10.348 1.00 88.19 94 CYS A C 1
ATOM 719 O O . CYS A 1 94 ? 9.171 -1.528 -9.672 1.00 88.19 94 CYS A O 1
ATOM 721 N N . PHE A 1 95 ? 10.155 -1.783 -11.681 1.00 92.44 95 PHE A N 1
ATOM 722 C CA . PHE A 1 95 ? 8.957 -1.532 -12.465 1.00 92.44 95 PHE A CA 1
ATOM 723 C C . PHE A 1 95 ? 7.866 -2.565 -12.185 1.00 92.44 95 PHE A C 1
ATOM 725 O O . PHE A 1 95 ? 6.729 -2.190 -11.915 1.00 92.44 95 PHE A O 1
ATOM 732 N N . LEU A 1 96 ? 8.204 -3.856 -12.197 1.00 89.25 96 LEU A N 1
ATOM 733 C CA . LEU A 1 96 ? 7.238 -4.919 -11.931 1.00 89.25 96 LEU A CA 1
ATOM 734 C C . LEU A 1 96 ? 6.613 -4.777 -10.536 1.00 89.25 96 LEU A C 1
ATOM 736 O O . LEU A 1 96 ? 5.411 -4.979 -10.375 1.00 89.25 96 LEU A O 1
ATOM 740 N N . TRP A 1 97 ? 7.402 -4.368 -9.539 1.00 85.94 97 TRP A N 1
ATOM 741 C CA . TRP A 1 97 ? 6.894 -4.075 -8.198 1.00 85.94 97 TRP A CA 1
ATOM 742 C C . TRP A 1 97 ? 5.930 -2.883 -8.178 1.00 85.94 97 TRP A C 1
ATOM 744 O O . TRP A 1 97 ? 4.865 -2.957 -7.563 1.00 85.94 97 TRP A O 1
ATOM 754 N N . LEU A 1 98 ? 6.277 -1.798 -8.878 1.00 90.06 98 LEU A N 1
ATOM 755 C CA . LEU A 1 98 ? 5.414 -0.625 -9.034 1.00 90.06 98 LEU A CA 1
ATOM 756 C C . LEU A 1 98 ? 4.095 -0.993 -9.722 1.00 90.06 98 LEU A C 1
ATOM 758 O O . LEU A 1 98 ? 3.033 -0.625 -9.228 1.00 90.06 98 LEU A O 1
ATOM 762 N N . ALA A 1 99 ? 4.155 -1.767 -10.807 1.00 90.81 99 ALA A N 1
ATOM 763 C CA . ALA A 1 99 ? 2.984 -2.240 -11.537 1.00 90.81 99 ALA A CA 1
ATOM 764 C C . ALA A 1 99 ? 2.107 -3.158 -10.676 1.00 90.81 99 ALA A C 1
ATOM 766 O O . ALA A 1 99 ? 0.887 -3.022 -10.678 1.00 90.81 99 ALA A O 1
ATOM 767 N N . TRP A 1 100 ? 2.706 -4.053 -9.886 1.00 85.69 100 TRP A N 1
ATOM 768 C CA . TRP A 1 100 ? 1.956 -4.897 -8.955 1.00 85.69 100 TRP A CA 1
ATOM 769 C C . TRP A 1 100 ? 1.233 -4.076 -7.885 1.00 85.69 100 TRP A C 1
ATOM 771 O O . TRP A 1 100 ? 0.053 -4.302 -7.611 1.00 85.69 100 TRP A O 1
ATOM 781 N N . ARG A 1 101 ? 1.925 -3.107 -7.281 1.00 85.38 101 ARG A N 1
ATOM 782 C CA . ARG A 1 101 ? 1.320 -2.192 -6.308 1.00 85.38 101 ARG A CA 1
ATOM 783 C C . ARG A 1 101 ? 0.169 -1.413 -6.920 1.00 85.38 101 ARG A C 1
ATOM 785 O O . ARG A 1 101 ? -0.916 -1.412 -6.352 1.00 85.38 101 ARG A O 1
ATOM 792 N N . ALA A 1 102 ? 0.396 -0.824 -8.086 1.00 88.81 102 ALA A N 1
ATOM 793 C CA . ALA A 1 102 ? -0.607 -0.077 -8.827 1.00 88.81 102 ALA A CA 1
ATOM 794 C C . ALA A 1 102 ? -1.843 -0.926 -9.150 1.00 88.81 102 ALA A C 1
ATOM 796 O O . ALA A 1 102 ? -2.964 -0.441 -9.007 1.00 88.81 102 ALA A O 1
ATOM 797 N N . HIS A 1 103 ? -1.642 -2.191 -9.532 1.00 86.75 103 HIS A N 1
ATOM 798 C CA . HIS A 1 103 ? -2.718 -3.130 -9.836 1.00 86.75 103 HIS A CA 1
ATOM 799 C C . HIS A 1 103 ? -3.608 -3.398 -8.621 1.00 86.75 103 HIS A C 1
ATOM 801 O O . HIS A 1 103 ? -4.804 -3.139 -8.694 1.00 86.75 103 HIS A O 1
ATOM 807 N N . ARG A 1 104 ? -3.026 -3.801 -7.480 1.00 80.12 104 ARG A N 1
ATOM 808 C CA . ARG A 1 104 ? -3.784 -4.015 -6.230 1.00 80.12 104 ARG A CA 1
ATOM 809 C C . ARG A 1 104 ? -4.482 -2.743 -5.756 1.00 80.12 104 ARG A C 1
ATOM 811 O O . ARG A 1 104 ? -5.632 -2.774 -5.339 1.00 80.12 104 ARG A O 1
ATOM 818 N N . PHE A 1 105 ? -3.792 -1.609 -5.854 1.00 78.75 105 PHE A N 1
ATOM 819 C CA . PHE A 1 105 ? -4.335 -0.312 -5.457 1.00 78.75 105 PHE A CA 1
ATOM 820 C C . PHE A 1 105 ? -5.517 0.123 -6.334 1.00 78.75 105 PHE A C 1
ATOM 822 O O . PHE A 1 105 ? -6.417 0.807 -5.859 1.00 78.75 105 PHE A O 1
ATOM 829 N N . SER A 1 106 ? -5.516 -0.271 -7.610 1.00 83.44 106 SER A N 1
ATOM 830 C CA . SER A 1 106 ? -6.540 0.108 -8.589 1.00 83.44 106 SER A CA 1
ATOM 831 C C . SER A 1 106 ? -7.654 -0.916 -8.742 1.00 83.44 106 SER A C 1
ATOM 833 O O . SER A 1 106 ? -8.628 -0.632 -9.436 1.00 83.44 106 SER A O 1
ATOM 835 N N . GLU A 1 107 ? -7.539 -2.097 -8.134 1.00 83.31 107 GLU A N 1
ATOM 836 C CA . GLU A 1 107 ? -8.530 -3.148 -8.306 1.00 83.31 107 GLU A CA 1
ATOM 837 C C . GLU A 1 107 ? -9.862 -2.743 -7.646 1.00 83.31 107 GLU A C 1
ATOM 839 O O . GLU A 1 107 ? -9.940 -2.616 -6.418 1.00 83.31 107 GLU A O 1
ATOM 844 N N . PRO A 1 108 ? -10.952 -2.562 -8.421 1.00 80.81 108 PRO A N 1
ATOM 845 C CA . PRO A 1 108 ? -12.208 -2.081 -7.857 1.00 80.81 108 PRO A CA 1
ATOM 846 C C . PRO A 1 108 ? -12.796 -3.037 -6.818 1.00 80.81 108 PRO A C 1
ATOM 848 O O . PRO A 1 108 ? -13.410 -2.570 -5.861 1.00 80.81 108 PRO A O 1
ATOM 851 N N . GLY A 1 109 ? -12.604 -4.350 -7.004 1.00 80.75 109 GLY A N 1
ATOM 852 C CA . GLY A 1 109 ? -13.024 -5.383 -6.056 1.00 80.75 109 GLY A CA 1
ATOM 853 C C . GLY A 1 109 ? -12.324 -5.211 -4.712 1.00 80.75 109 GLY A C 1
ATOM 854 O O . GLY A 1 109 ? -12.990 -5.015 -3.699 1.00 80.75 109 GLY A O 1
ATOM 855 N N . PHE A 1 110 ? -10.992 -5.154 -4.713 1.00 79.69 110 PHE A N 1
ATOM 856 C CA . PHE A 1 110 ? -10.204 -4.910 -3.506 1.00 79.69 110 PHE A CA 1
ATOM 857 C C . PHE A 1 110 ? -10.622 -3.614 -2.791 1.00 79.69 110 PHE A C 1
ATOM 859 O O . PHE A 1 110 ? -10.943 -3.620 -1.600 1.00 79.69 110 PHE A O 1
ATOM 866 N N . VAL A 1 111 ? -10.695 -2.494 -3.515 1.00 83.12 111 VAL A N 1
ATOM 867 C CA . VAL A 1 111 ? -10.991 -1.191 -2.902 1.00 83.12 111 VAL A CA 1
ATOM 868 C C . VAL A 1 111 ? -12.417 -1.136 -2.343 1.00 83.12 111 VAL A C 1
ATOM 870 O O . VAL A 1 111 ? -12.618 -0.711 -1.203 1.00 83.12 111 VAL A O 1
ATOM 873 N N . LYS A 1 112 ? -13.422 -1.550 -3.127 1.00 84.38 112 LYS A N 1
ATOM 874 C CA . LYS A 1 112 ? -14.840 -1.401 -2.757 1.00 84.38 112 LYS A CA 1
ATOM 875 C C . LYS A 1 112 ? -15.324 -2.489 -1.806 1.00 84.38 112 LYS A C 1
ATOM 877 O O . LYS A 1 112 ? -16.181 -2.202 -0.972 1.00 84.38 112 LYS A O 1
ATOM 882 N N . GLU A 1 113 ? -14.814 -3.710 -1.937 1.00 82.06 113 GLU A N 1
ATOM 883 C CA . GLU A 1 113 ? -15.312 -4.874 -1.198 1.00 82.06 113 GLU A CA 1
ATOM 884 C C . GLU A 1 113 ? -14.457 -5.213 0.031 1.00 82.06 113 GLU A C 1
ATOM 886 O O . GLU A 1 113 ? -14.986 -5.794 0.976 1.00 82.06 113 GLU A O 1
ATOM 891 N N . VAL A 1 114 ? -13.183 -4.796 0.078 1.00 82.94 114 VAL A N 1
ATOM 892 C CA . VAL A 1 114 ? -12.278 -5.089 1.206 1.00 82.94 114 VAL A CA 1
ATOM 893 C C . VAL A 1 114 ? -11.858 -3.820 1.942 1.00 82.94 114 VAL A C 1
ATOM 895 O O . VAL A 1 114 ? -12.159 -3.657 3.126 1.00 82.94 114 VAL A O 1
ATOM 898 N N . ALA A 1 115 ? -11.180 -2.899 1.256 1.00 85.44 115 ALA A N 1
ATOM 899 C CA . ALA A 1 115 ? -10.533 -1.771 1.916 1.00 85.44 115 ALA A CA 1
ATOM 900 C C . ALA A 1 115 ? -11.524 -0.754 2.494 1.00 85.44 115 ALA A C 1
ATOM 902 O O . ALA A 1 115 ? -11.389 -0.343 3.645 1.00 85.44 115 ALA A O 1
ATOM 903 N N . LEU A 1 116 ? -12.543 -0.364 1.723 1.00 88.56 116 LEU A N 1
ATOM 904 C CA . LEU A 1 116 ? -13.531 0.618 2.166 1.00 88.56 116 LEU A CA 1
ATOM 905 C C . LEU A 1 116 ? -14.393 0.115 3.343 1.00 88.56 116 LEU A C 1
ATOM 907 O O . LEU A 1 116 ? -14.575 0.879 4.295 1.00 88.56 116 LEU A O 1
ATOM 911 N N . PRO A 1 117 ? -14.922 -1.126 3.345 1.00 88.88 117 PRO A N 1
ATOM 912 C CA . PRO A 1 117 ? -15.601 -1.668 4.519 1.00 88.88 117 PRO A CA 1
ATOM 913 C C . PRO A 1 117 ? -14.693 -1.723 5.747 1.00 88.88 117 PRO A C 1
ATOM 915 O O . PRO A 1 117 ? -15.112 -1.312 6.825 1.00 88.88 117 PRO A O 1
ATOM 918 N N . LEU A 1 118 ? -13.440 -2.160 5.584 1.00 89.06 118 LEU A N 1
ATOM 919 C CA . LEU A 1 118 ? -12.484 -2.209 6.686 1.00 89.06 118 LEU A CA 1
ATOM 920 C C . LEU A 1 118 ? -12.209 -0.823 7.272 1.00 89.06 118 LEU A C 1
ATOM 922 O O . LEU A 1 118 ? -12.250 -0.661 8.487 1.00 89.06 118 LEU A O 1
ATOM 926 N N . PHE A 1 119 ? -11.986 0.171 6.413 1.00 92.19 119 PHE A N 1
ATOM 927 C CA . PHE A 1 119 ? -11.808 1.559 6.824 1.00 92.19 119 PHE A CA 1
ATOM 928 C C . PHE A 1 119 ? -12.983 2.037 7.681 1.00 92.19 119 PHE A C 1
ATOM 930 O O . PHE A 1 119 ? -12.781 2.553 8.772 1.00 92.19 119 PHE A O 1
ATOM 937 N N . ARG A 1 120 ? -14.219 1.784 7.234 1.00 91.56 120 ARG A N 1
ATOM 938 C CA . ARG A 1 120 ? -15.438 2.167 7.966 1.00 91.56 120 ARG A CA 1
ATOM 939 C C . ARG A 1 120 ? -15.613 1.439 9.296 1.00 91.56 120 ARG A C 1
ATOM 941 O O . ARG A 1 120 ? -16.227 1.992 10.194 1.00 91.56 120 ARG A O 1
ATOM 948 N N . HIS A 1 121 ? -15.128 0.205 9.414 1.00 89.56 121 HIS A N 1
ATOM 949 C CA . HIS A 1 121 ? -15.159 -0.524 10.684 1.00 89.56 121 HIS A CA 1
ATOM 950 C C . HIS A 1 121 ? -14.071 -0.064 11.660 1.00 89.56 121 HIS A C 1
ATOM 952 O O . HIS A 1 121 ? -14.222 -0.258 12.863 1.00 89.56 121 HIS A O 1
ATOM 958 N N . LEU A 1 122 ? -12.982 0.517 11.153 1.00 91.12 122 LEU A N 1
ATOM 959 C CA . LEU A 1 122 ? -11.915 1.093 11.969 1.00 91.12 122 LEU A CA 1
ATOM 960 C C . LEU A 1 122 ? -12.196 2.544 12.371 1.00 91.12 122 LEU A C 1
ATOM 962 O O . LEU A 1 122 ? -11.776 2.946 13.446 1.00 91.12 122 LEU A O 1
ATOM 966 N N . ASP A 1 123 ? -12.903 3.309 11.545 1.00 93.50 123 ASP A N 1
ATOM 967 C CA . ASP A 1 123 ? -13.358 4.674 11.836 1.00 93.50 123 ASP A CA 1
ATOM 968 C C . ASP A 1 123 ? -14.534 4.642 12.836 1.00 93.50 123 ASP A C 1
ATOM 970 O O . ASP A 1 123 ? -15.715 4.707 12.476 1.00 93.50 123 ASP A O 1
ATOM 974 N N . LEU A 1 124 ? -14.209 4.459 14.121 1.00 90.19 124 LEU A N 1
ATOM 975 C CA . LEU A 1 124 ? -15.182 4.221 15.190 1.00 90.19 124 LEU A CA 1
ATOM 976 C C . LEU A 1 124 ? -15.987 5.478 15.528 1.00 90.19 124 LEU A C 1
ATOM 978 O O . LEU A 1 124 ? -17.101 5.376 16.050 1.00 90.19 124 LEU A O 1
ATOM 982 N N . ASN A 1 125 ? -15.423 6.659 15.276 1.00 91.81 125 ASN A N 1
ATOM 983 C CA . ASN A 1 125 ? -16.077 7.942 15.522 1.00 91.81 125 ASN A CA 1
ATOM 984 C C . ASN A 1 125 ? -16.734 8.545 14.259 1.00 91.81 125 ASN A C 1
ATOM 986 O O . ASN A 1 125 ? -17.427 9.559 14.377 1.00 91.81 125 ASN A O 1
ATOM 990 N N . SER A 1 126 ? -16.587 7.896 13.097 1.00 91.88 126 SER A N 1
ATOM 991 C CA . SER A 1 126 ? -17.100 8.339 11.794 1.00 91.88 126 SER A CA 1
ATOM 992 C C . SER A 1 126 ? -16.566 9.708 11.354 1.00 91.88 126 SER A C 1
ATOM 994 O O . SER A 1 126 ? -17.284 10.474 10.702 1.00 91.88 126 SER A O 1
ATOM 996 N N . ASP A 1 127 ? -15.326 10.042 11.716 1.00 93.38 127 ASP A N 1
ATOM 997 C CA . ASP A 1 127 ? -14.677 11.298 11.332 1.00 93.38 127 ASP A CA 1
ATOM 998 C C . ASP A 1 127 ? -14.007 11.243 9.948 1.00 93.38 127 ASP A C 1
ATOM 1000 O O . ASP A 1 127 ? -13.493 12.256 9.467 1.00 93.38 127 ASP A O 1
ATOM 1004 N N . SER A 1 128 ? -14.125 10.107 9.249 1.00 92.94 128 SER A N 1
ATOM 1005 C CA . SER A 1 128 ? -13.486 9.817 7.961 1.00 92.94 128 SER A CA 1
ATOM 1006 C C . SER A 1 128 ? -11.964 9.701 8.035 1.00 92.94 128 SER A C 1
ATOM 1008 O O . SER A 1 128 ? -11.283 9.871 7.014 1.00 92.94 128 SER A O 1
ATOM 1010 N N . PHE A 1 129 ? -11.431 9.365 9.209 1.00 94.56 129 PHE A N 1
ATOM 1011 C CA . PHE A 1 129 ? -10.044 8.992 9.427 1.00 94.56 129 PHE A CA 1
ATOM 1012 C C . PHE A 1 129 ? -9.952 7.725 10.285 1.00 94.56 129 PHE A C 1
ATOM 1014 O O . PHE A 1 129 ? -10.872 7.348 10.995 1.00 94.56 129 PHE A O 1
ATOM 1021 N N . VAL A 1 130 ? -8.808 7.047 10.204 1.00 94.25 130 VAL A N 1
ATOM 1022 C CA . VAL A 1 130 ? -8.456 5.975 11.142 1.00 94.25 130 VAL A CA 1
ATOM 1023 C C . VAL A 1 130 ? -7.281 6.450 11.976 1.00 94.25 130 VAL A C 1
ATOM 1025 O O . VAL A 1 130 ? -6.166 6.623 11.471 1.00 94.25 130 VAL A O 1
ATOM 1028 N N . SER A 1 131 ? -7.533 6.691 13.255 1.00 93.62 131 SER A N 1
ATOM 1029 C CA . SER A 1 131 ? -6.530 7.104 14.229 1.00 93.62 131 SER A CA 1
ATOM 1030 C C . SER A 1 131 ? -5.672 5.934 14.711 1.00 93.62 131 SER A C 1
ATOM 1032 O O . SER A 1 131 ? -6.033 4.757 14.607 1.00 93.62 131 SER A O 1
ATOM 1034 N N . LEU A 1 132 ? -4.527 6.263 15.315 1.00 92.06 132 LEU A N 1
ATOM 1035 C CA . LEU A 1 132 ? -3.683 5.268 15.978 1.00 92.06 132 LEU A CA 1
ATOM 1036 C C . LEU A 1 132 ? -4.460 4.480 17.046 1.00 92.06 132 LEU A C 1
ATOM 1038 O O . LEU A 1 132 ? -4.331 3.263 17.110 1.00 92.06 132 LEU A O 1
ATOM 1042 N N . LYS A 1 133 ? -5.290 5.159 17.850 1.00 91.38 133 LYS A N 1
ATOM 1043 C CA . LYS A 1 133 ? -6.054 4.534 18.942 1.00 91.38 133 LYS A CA 1
ATOM 1044 C C . LYS A 1 133 ? -7.097 3.550 18.430 1.00 91.3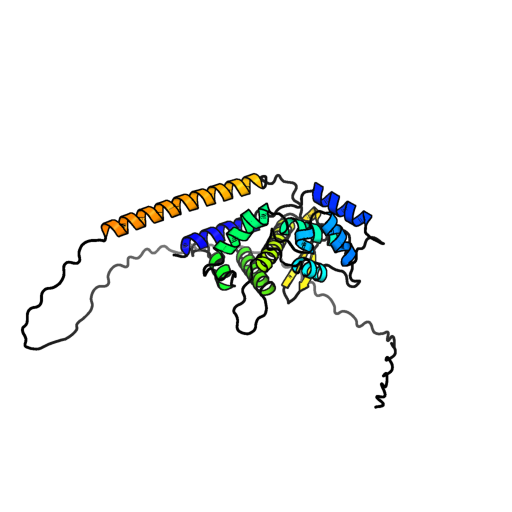8 133 LYS A C 1
ATOM 1046 O O . LYS A 1 133 ? -7.303 2.508 19.041 1.00 91.38 133 LYS A O 1
ATOM 1051 N N . GLU A 1 134 ? -7.752 3.876 17.324 1.00 91.69 134 GLU A N 1
ATOM 1052 C CA . GLU A 1 134 ? -8.731 2.989 16.698 1.00 91.69 134 GLU A CA 1
ATOM 1053 C C . GLU A 1 134 ? -8.068 1.735 16.134 1.00 91.69 134 GLU A C 1
ATOM 1055 O O . GLU A 1 134 ? -8.536 0.623 16.385 1.00 91.69 134 GLU A O 1
ATOM 1060 N N . LEU A 1 135 ? -6.924 1.891 15.457 1.00 89.94 135 LEU A N 1
ATOM 1061 C CA . LEU A 1 135 ? -6.152 0.744 14.991 1.00 89.94 135 LEU A CA 1
ATOM 1062 C C . LEU A 1 135 ? -5.617 -0.089 16.167 1.00 89.94 135 LEU A C 1
ATOM 1064 O O . LEU A 1 135 ? -5.690 -1.315 16.134 1.00 89.94 135 LEU A O 1
ATOM 1068 N N . GLU A 1 136 ? -5.113 0.548 17.226 1.00 89.94 136 GLU A N 1
ATOM 1069 C CA . GLU A 1 136 ? -4.677 -0.135 18.447 1.00 89.94 136 GLU A CA 1
ATOM 1070 C C . GLU A 1 136 ? -5.810 -0.922 19.100 1.00 89.94 136 GLU A C 1
ATOM 1072 O O . GLU A 1 136 ? -5.586 -2.062 19.503 1.00 89.94 136 GLU A O 1
ATOM 1077 N N . ALA A 1 137 ? -7.012 -0.347 19.174 1.00 87.50 137 ALA A N 1
ATOM 1078 C CA . ALA A 1 137 ? -8.190 -1.019 19.701 1.00 87.50 137 ALA A CA 1
ATOM 1079 C C . ALA A 1 137 ? -8.564 -2.236 18.844 1.00 87.50 137 ALA A C 1
ATOM 1081 O O . ALA A 1 137 ? -8.840 -3.300 19.388 1.00 87.50 137 ALA A O 1
ATOM 1082 N N . ALA A 1 138 ? -8.523 -2.119 17.513 1.00 85.38 138 ALA A N 1
ATOM 1083 C CA . ALA A 1 138 ? -8.833 -3.232 16.613 1.00 85.38 138 ALA A CA 1
ATOM 1084 C C . ALA A 1 138 ? -7.777 -4.351 16.661 1.00 85.38 138 ALA A C 1
ATOM 1086 O O . ALA A 1 138 ? -8.076 -5.523 16.413 1.00 85.38 138 ALA A O 1
ATOM 1087 N N . LEU A 1 139 ? -6.534 -4.000 16.995 1.00 83.12 139 LEU A N 1
ATOM 1088 C CA . LEU A 1 139 ? -5.431 -4.938 17.200 1.00 83.12 139 LEU A CA 1
ATOM 1089 C C . LEU A 1 139 ? -5.345 -5.465 18.642 1.00 83.12 139 LEU A C 1
ATOM 1091 O O . LEU A 1 139 ? -4.573 -6.391 18.893 1.00 83.12 139 LEU A O 1
ATOM 1095 N N . ALA A 1 140 ? -6.094 -4.896 19.590 1.00 78.50 140 ALA A N 1
ATOM 1096 C CA . ALA A 1 140 ? -6.141 -5.375 20.963 1.00 78.50 140 ALA A CA 1
ATOM 1097 C C . ALA A 1 140 ? -6.920 -6.696 21.014 1.00 78.50 140 ALA A C 1
ATOM 1099 O O . ALA A 1 140 ? -8.094 -6.764 20.655 1.00 78.50 140 ALA A O 1
ATOM 1100 N N . GLU A 1 141 ? -6.260 -7.773 21.438 1.00 62.97 141 GLU A N 1
ATOM 1101 C CA . GLU A 1 141 ? -6.938 -9.044 21.692 1.00 62.97 141 GLU A CA 1
ATOM 1102 C C . GLU A 1 141 ? -7.698 -8.978 23.027 1.00 62.97 141 GLU A C 1
ATOM 1104 O O . GLU A 1 141 ? -7.239 -8.364 23.991 1.00 62.97 141 GLU A O 1
ATOM 1109 N N . GLY A 1 142 ? -8.850 -9.656 23.099 1.00 54.97 142 GLY A N 1
ATOM 1110 C CA . GLY A 1 142 ? -9.440 -10.030 24.385 1.00 54.97 142 GLY A CA 1
ATOM 1111 C C . GLY A 1 142 ? -8.460 -10.904 25.178 1.00 54.97 142 GLY A C 1
ATOM 1112 O O . GLY A 1 142 ? -7.727 -11.696 24.590 1.00 54.97 142 GLY A O 1
ATOM 1113 N N . GLU A 1 143 ? -8.454 -10.758 26.503 1.00 42.34 143 GLU A N 1
ATOM 1114 C CA . GLU A 1 143 ? -7.419 -11.176 27.475 1.00 42.34 143 GLU A CA 1
ATOM 1115 C C . GLU A 1 143 ? -6.962 -12.661 27.477 1.00 42.34 143 GLU A C 1
ATOM 1117 O O . GLU A 1 143 ? -6.148 -13.055 28.308 1.00 42.34 143 GLU A O 1
ATOM 1122 N N . VAL A 1 144 ? -7.427 -13.521 26.569 1.00 45.09 144 VAL A N 1
ATOM 1123 C CA . VAL A 1 144 ? -7.295 -14.986 26.691 1.00 45.09 144 VAL A CA 1
ATOM 1124 C C . VAL A 1 144 ? -6.011 -15.563 26.060 1.00 45.09 144 VAL A C 1
ATOM 1126 O O . VAL A 1 144 ? -5.671 -16.711 26.330 1.00 45.09 144 VAL A O 1
ATOM 1129 N N . ALA A 1 145 ? -5.238 -14.803 25.276 1.00 47.28 145 ALA A N 1
ATOM 1130 C CA . ALA A 1 145 ? -4.048 -15.325 24.576 1.00 47.28 145 ALA A CA 1
ATOM 1131 C C . ALA A 1 145 ? -2.735 -14.574 24.884 1.00 47.28 145 ALA A C 1
ATOM 1133 O O . ALA A 1 145 ? -1.819 -14.548 24.066 1.00 47.28 145 ALA A O 1
ATOM 1134 N N . ALA A 1 146 ? -2.614 -13.990 26.081 1.00 46.31 146 ALA A N 1
ATOM 1135 C CA . ALA A 1 146 ? -1.508 -13.104 26.473 1.00 46.31 146 ALA A CA 1
ATOM 1136 C C . ALA A 1 146 ? -0.106 -13.749 26.554 1.00 46.31 146 ALA A C 1
ATOM 1138 O O . ALA A 1 146 ? 0.875 -13.052 26.800 1.00 46.31 146 ALA A O 1
ATOM 1139 N N . ASN A 1 147 ? 0.034 -15.057 26.336 1.00 45.12 147 ASN A N 1
ATOM 1140 C CA . ASN A 1 147 ? 1.316 -15.738 26.456 1.00 45.12 147 ASN A CA 1
ATOM 1141 C C . ASN A 1 147 ? 1.670 -16.460 25.149 1.00 45.12 147 ASN A C 1
ATOM 1143 O O . ASN A 1 147 ? 1.056 -17.470 24.825 1.00 45.12 147 ASN A O 1
ATOM 1147 N N . GLN A 1 148 ? 2.745 -15.993 24.495 1.00 49.72 148 GLN A N 1
ATOM 1148 C CA . GLN A 1 148 ? 3.614 -16.725 23.548 1.00 49.72 148 GLN A CA 1
ATOM 1149 C C . GLN A 1 148 ? 3.542 -16.432 22.038 1.00 49.72 148 GLN A C 1
ATOM 1151 O O . GLN A 1 148 ? 3.796 -17.337 21.248 1.00 49.72 148 GLN A O 1
ATOM 1156 N N . ASP A 1 149 ? 3.365 -15.188 21.585 1.00 69.25 149 ASP A N 1
ATOM 1157 C CA . ASP A 1 149 ? 3.638 -14.917 20.163 1.00 69.25 149 ASP A CA 1
ATOM 1158 C C . ASP A 1 149 ? 4.394 -13.602 19.928 1.00 69.25 149 ASP A C 1
ATOM 1160 O O . ASP A 1 149 ? 3.831 -12.583 19.535 1.00 69.25 149 ASP A O 1
ATOM 1164 N N . LYS A 1 150 ? 5.722 -13.624 20.145 1.00 72.38 150 LYS A N 1
ATOM 1165 C CA . LYS A 1 150 ? 6.628 -12.498 19.817 1.00 72.38 150 LYS A CA 1
ATOM 1166 C C . LYS A 1 150 ? 6.457 -12.018 18.369 1.00 72.38 150 LYS A C 1
ATOM 1168 O O . LYS A 1 150 ? 6.686 -10.847 18.081 1.00 72.38 150 LYS A O 1
ATOM 1173 N N . SER A 1 151 ? 6.048 -12.913 17.465 1.00 75.81 151 SER A N 1
ATOM 1174 C CA . SER A 1 151 ? 5.763 -12.581 16.069 1.00 75.81 151 SER A CA 1
ATOM 1175 C C . SER A 1 151 ? 4.572 -11.626 15.934 1.00 75.81 151 SER A C 1
ATOM 1177 O O . SER A 1 151 ? 4.617 -10.688 15.134 1.00 75.81 151 SER A O 1
ATOM 1179 N N . ARG A 1 152 ? 3.533 -11.803 16.762 1.00 75.75 152 ARG A N 1
ATOM 1180 C CA . ARG A 1 152 ? 2.336 -10.949 16.761 1.00 75.75 152 ARG A CA 1
ATOM 1181 C C . ARG A 1 152 ? 2.608 -9.573 17.332 1.00 75.75 152 ARG A C 1
ATOM 1183 O O . ARG A 1 152 ? 2.199 -8.590 16.726 1.00 75.75 152 ARG A O 1
ATOM 1190 N N . GLU A 1 153 ? 3.343 -9.487 18.436 1.00 82.12 153 GLU A N 1
ATOM 1191 C CA . GLU A 1 153 ? 3.689 -8.190 19.031 1.00 82.12 153 GLU A CA 1
ATOM 1192 C C . GLU A 1 153 ? 4.536 -7.351 18.061 1.00 82.12 153 GLU A C 1
ATOM 1194 O O . GLU A 1 153 ? 4.327 -6.145 17.900 1.00 82.12 153 GLU A O 1
ATOM 1199 N N . GLN A 1 154 ? 5.435 -8.012 17.321 1.00 83.19 154 GLN A N 1
ATOM 1200 C CA . GLN A 1 154 ? 6.190 -7.379 16.245 1.00 83.19 154 GLN A CA 1
ATOM 1201 C C . GLN A 1 154 ? 5.292 -6.998 15.060 1.00 83.19 154 GLN A C 1
ATOM 1203 O O . GLN A 1 154 ? 5.473 -5.944 14.464 1.00 83.19 154 GLN A O 1
ATOM 1208 N N . GLN A 1 155 ? 4.313 -7.828 14.689 1.00 83.00 155 GLN A N 1
ATOM 1209 C CA . GLN A 1 155 ? 3.342 -7.481 13.648 1.00 83.00 155 GLN A CA 1
ATOM 1210 C C . GLN A 1 155 ? 2.521 -6.246 14.028 1.00 83.00 155 GLN A C 1
ATOM 1212 O O . GLN A 1 155 ? 2.425 -5.325 13.225 1.00 83.00 155 GLN A O 1
ATOM 1217 N N . LYS A 1 156 ? 1.985 -6.194 15.250 1.00 86.94 156 LYS A N 1
ATOM 1218 C CA . LYS A 1 156 ? 1.272 -5.027 15.776 1.00 86.94 156 LYS A CA 1
ATOM 1219 C C . LYS A 1 156 ? 2.152 -3.781 15.717 1.00 86.94 156 LYS A C 1
ATOM 1221 O O . LYS A 1 156 ? 1.733 -2.770 15.164 1.00 86.94 156 LYS A O 1
ATOM 1226 N N . THR A 1 157 ? 3.377 -3.873 16.232 1.00 88.81 157 THR A N 1
ATOM 1227 C CA . THR A 1 157 ? 4.344 -2.765 16.211 1.00 88.81 157 THR A CA 1
ATOM 1228 C C . THR A 1 157 ? 4.568 -2.234 14.795 1.00 88.81 157 THR A C 1
ATOM 1230 O O . THR A 1 157 ? 4.472 -1.027 14.573 1.00 88.81 157 THR A O 1
ATOM 1233 N N . ASP A 1 158 ? 4.802 -3.119 13.826 1.00 88.25 158 ASP A N 1
ATOM 1234 C CA . ASP A 1 158 ? 5.059 -2.718 12.443 1.00 88.25 158 ASP A CA 1
ATOM 1235 C C . ASP A 1 158 ? 3.827 -2.062 11.794 1.00 88.25 158 ASP A C 1
ATOM 1237 O O . ASP A 1 158 ? 3.956 -1.047 11.111 1.00 88.25 158 ASP A O 1
ATOM 1241 N N . LEU A 1 159 ? 2.621 -2.582 12.050 1.00 89.75 159 LEU A N 1
ATOM 1242 C CA . LEU A 1 159 ? 1.371 -2.001 11.543 1.00 89.75 159 LEU A CA 1
ATOM 1243 C C . LEU A 1 159 ? 1.126 -0.585 12.083 1.00 89.75 159 LEU A C 1
ATOM 1245 O O . LEU A 1 159 ? 0.728 0.303 11.325 1.00 89.75 159 LEU A O 1
ATOM 1249 N N . LEU A 1 160 ? 1.399 -0.360 13.372 1.00 91.50 160 LEU A N 1
ATOM 1250 C CA . LEU A 1 160 ? 1.279 0.955 14.004 1.00 91.50 160 LEU A CA 1
ATOM 1251 C C . LEU A 1 160 ? 2.332 1.936 13.469 1.00 91.50 160 LEU A C 1
ATOM 1253 O O . LEU A 1 160 ? 2.009 3.087 13.177 1.00 91.50 160 LEU A O 1
ATOM 1257 N N . GLN A 1 161 ? 3.575 1.486 13.269 1.00 91.44 161 GLN A N 1
ATOM 1258 C CA . GLN A 1 161 ? 4.619 2.306 12.643 1.00 91.44 161 GLN A CA 1
ATOM 1259 C C . GLN A 1 161 ? 4.267 2.693 11.205 1.00 91.44 161 GLN A C 1
ATOM 1261 O O . GLN A 1 161 ? 4.475 3.843 10.814 1.00 91.44 161 GLN A O 1
ATOM 1266 N N . LEU A 1 162 ? 3.695 1.767 10.430 1.00 91.69 162 LEU A N 1
ATOM 1267 C CA . LEU A 1 162 ? 3.192 2.061 9.092 1.00 91.69 162 LEU A CA 1
ATOM 1268 C C . LEU A 1 162 ? 2.063 3.097 9.135 1.00 91.69 162 LEU A C 1
ATOM 1270 O O . LEU A 1 162 ? 2.043 3.996 8.296 1.00 91.69 162 LEU A O 1
ATOM 1274 N N . LEU A 1 163 ? 1.147 3.028 10.108 1.00 91.94 163 LEU A N 1
ATOM 1275 C CA . LEU A 1 163 ? 0.079 4.028 10.226 1.00 91.94 163 LEU A CA 1
ATOM 1276 C C . LEU A 1 163 ? 0.666 5.417 10.502 1.00 91.94 163 LEU A C 1
ATOM 1278 O O . LEU A 1 163 ? 0.309 6.382 9.833 1.00 91.94 163 LEU A O 1
ATOM 1282 N N . LEU A 1 164 ? 1.630 5.514 11.422 1.00 92.06 164 LEU A N 1
ATOM 1283 C CA . LEU A 1 164 ? 2.336 6.768 11.714 1.00 92.06 164 LEU A CA 1
ATOM 1284 C C . LEU A 1 164 ? 3.105 7.323 10.507 1.00 92.06 164 LEU A C 1
ATOM 1286 O O . LEU A 1 164 ? 3.268 8.537 10.385 1.00 92.06 164 LEU A O 1
ATOM 1290 N N . TYR A 1 165 ? 3.602 6.451 9.630 1.00 91.56 165 TYR A N 1
ATOM 1291 C CA . TYR A 1 165 ? 4.268 6.852 8.394 1.00 91.56 165 TYR A CA 1
ATOM 1292 C C . TYR A 1 165 ? 3.297 7.483 7.388 1.00 91.56 165 TYR A C 1
ATOM 1294 O O . TYR A 1 165 ? 3.640 8.495 6.765 1.00 91.56 165 TYR A O 1
ATOM 1302 N N . HIS A 1 166 ? 2.102 6.900 7.262 1.00 91.38 166 HIS A N 1
ATOM 1303 C CA . HIS A 1 166 ? 1.055 7.328 6.329 1.00 91.38 166 HIS A CA 1
ATOM 1304 C C . HIS A 1 166 ? 0.199 8.485 6.848 1.00 91.38 166 HIS A C 1
ATOM 1306 O O . HIS A 1 166 ? -0.416 9.192 6.050 1.00 91.38 166 HIS A O 1
ATOM 1312 N N . ALA A 1 167 ? 0.174 8.714 8.160 1.00 91.06 167 ALA A N 1
ATOM 1313 C CA . ALA A 1 167 ? -0.527 9.842 8.754 1.00 91.06 167 ALA A CA 1
ATOM 1314 C C . ALA A 1 167 ? 0.151 11.180 8.377 1.00 91.06 167 ALA A C 1
ATOM 1316 O O . ALA A 1 167 ? 1.382 11.312 8.468 1.00 91.06 167 ALA A O 1
ATOM 1317 N N . PRO A 1 168 ? -0.617 12.211 7.978 1.00 84.25 168 PRO A N 1
ATOM 1318 C CA . PRO A 1 168 ? -0.077 13.540 7.755 1.00 84.25 168 PRO A CA 1
ATOM 1319 C C . PRO A 1 168 ? 0.500 14.093 9.063 1.00 84.25 168 PRO A C 1
ATOM 1321 O O . PRO A 1 168 ? -0.073 13.959 10.144 1.00 84.25 168 PRO A O 1
ATOM 1324 N N . ARG A 1 169 ? 1.668 14.735 8.970 1.00 79.81 169 ARG A N 1
ATOM 1325 C CA . ARG A 1 169 ? 2.325 15.358 10.125 1.00 79.81 169 ARG A CA 1
ATOM 1326 C C . ARG A 1 169 ? 1.748 16.747 10.356 1.00 79.81 169 ARG A C 1
ATOM 1328 O O . ARG A 1 169 ? 2.320 17.738 9.906 1.00 79.81 169 ARG A O 1
ATOM 1335 N N . GLU A 1 170 ? 0.632 16.812 11.067 1.00 82.62 170 GLU A N 1
ATOM 1336 C CA . GLU A 1 170 ? 0.046 18.073 11.514 1.00 82.62 170 GLU A CA 1
ATOM 1337 C C . GLU A 1 170 ? 0.351 18.315 12.994 1.00 82.62 170 GLU A C 1
ATOM 1339 O O . GLU A 1 170 ? 0.082 17.481 13.858 1.00 82.62 170 GLU A O 1
ATOM 1344 N N . ALA A 1 171 ? 0.949 19.468 13.298 1.00 73.75 171 ALA A N 1
ATOM 1345 C CA . ALA A 1 171 ? 1.299 19.816 14.668 1.00 73.75 171 ALA A CA 1
ATOM 1346 C C . ALA A 1 171 ? 0.035 19.936 15.537 1.00 73.75 171 ALA A C 1
ATOM 1348 O O . ALA A 1 171 ? -0.875 20.699 15.218 1.00 73.75 171 ALA A O 1
ATOM 1349 N N . GLY A 1 172 ? 0.004 19.207 16.656 1.00 75.94 172 GLY A N 1
ATOM 1350 C CA . GLY A 1 172 ? -1.083 19.276 17.637 1.00 75.94 172 GLY A CA 1
ATOM 1351 C C . GLY A 1 172 ? -2.323 18.441 17.307 1.00 75.94 172 GLY A C 1
ATOM 1352 O O . GLY A 1 172 ? -3.299 18.533 18.047 1.00 75.94 172 GLY A O 1
ATOM 1353 N N . LYS A 1 173 ? -2.296 17.622 16.248 1.00 83.00 173 LYS A N 1
ATOM 1354 C CA . LYS A 1 173 ? -3.349 16.641 15.960 1.00 83.00 173 LYS A CA 1
ATOM 1355 C C . LYS A 1 173 ? -2.852 15.223 16.195 1.00 83.00 173 LYS A C 1
ATOM 1357 O O . LYS A 1 173 ? -1.667 14.934 16.021 1.00 83.00 173 LYS A O 1
ATOM 1362 N N . GLU A 1 174 ? -3.762 14.348 16.610 1.00 86.19 174 GLU A N 1
ATOM 1363 C CA . GLU A 1 174 ? -3.452 12.924 16.706 1.00 86.19 174 GLU A CA 1
ATOM 1364 C C . GLU A 1 174 ? -3.200 12.357 15.299 1.00 86.19 174 GLU A C 1
ATOM 1366 O O . GLU A 1 174 ? -3.897 12.744 14.358 1.00 86.19 174 GLU A O 1
ATOM 1371 N N . PRO A 1 175 ? -2.202 11.471 15.125 1.00 90.62 175 PRO A N 1
ATOM 1372 C CA . PRO A 1 175 ? -1.964 10.821 13.845 1.00 90.62 175 PRO A CA 1
ATOM 1373 C C . PRO A 1 175 ? -3.186 10.005 13.421 1.00 90.62 175 PRO A C 1
ATOM 1375 O O . PRO A 1 175 ? -3.613 9.099 14.143 1.00 90.62 175 PRO A O 1
ATOM 1378 N N . ALA A 1 176 ? -3.717 10.316 12.243 1.00 91.81 176 ALA A N 1
ATOM 1379 C CA . ALA A 1 176 ? -4.833 9.601 11.650 1.00 91.81 176 ALA A CA 1
ATOM 1380 C C . ALA A 1 176 ? -4.687 9.563 10.127 1.00 91.81 176 ALA A C 1
ATOM 1382 O O . ALA A 1 176 ? -4.181 10.510 9.528 1.00 91.81 176 ALA A O 1
ATOM 1383 N N . VAL A 1 177 ? -5.089 8.465 9.494 1.00 92.69 177 VAL A N 1
ATOM 1384 C CA . VAL A 1 177 ? -4.983 8.287 8.039 1.00 92.69 177 VAL A CA 1
ATOM 1385 C C . VAL A 1 177 ? -6.339 8.486 7.376 1.00 92.69 177 VAL A C 1
ATOM 1387 O O . VAL A 1 177 ? -7.344 7.964 7.847 1.00 92.69 177 VAL A O 1
ATOM 1390 N N . SER A 1 178 ? -6.368 9.235 6.273 1.00 91.94 178 SER A N 1
ATOM 1391 C CA . SER A 1 178 ? -7.542 9.299 5.397 1.00 91.94 178 SER A CA 1
ATOM 1392 C C . SER A 1 178 ? -7.716 7.974 4.651 1.00 91.94 178 SER A C 1
ATOM 1394 O O . SER A 1 178 ? -6.801 7.151 4.625 1.00 91.94 178 SER A O 1
ATOM 1396 N N . LEU A 1 179 ? -8.847 7.778 3.970 1.00 88.88 179 LEU A N 1
ATOM 1397 C CA . LEU A 1 179 ? -9.082 6.577 3.160 1.00 88.88 179 LEU A CA 1
ATOM 1398 C C . LEU A 1 179 ? -7.971 6.320 2.123 1.00 88.88 179 LEU A C 1
ATOM 1400 O O . LEU A 1 179 ? -7.530 5.187 1.958 1.00 88.88 179 LEU A O 1
ATOM 1404 N N . GLN A 1 180 ? -7.478 7.365 1.456 1.00 87.62 180 GLN A N 1
ATOM 1405 C CA . GLN A 1 180 ? -6.405 7.238 0.466 1.00 87.62 180 GLN A CA 1
ATOM 1406 C C . GLN A 1 180 ? -5.091 6.770 1.114 1.00 87.62 180 GLN A C 1
ATOM 1408 O O . GLN A 1 180 ? -4.459 5.825 0.641 1.00 87.62 180 GLN A O 1
ATOM 1413 N N . SER A 1 181 ? -4.693 7.395 2.226 1.00 90.00 181 SER A N 1
ATOM 1414 C CA . SER A 1 181 ? -3.514 6.985 3.000 1.00 90.00 181 SER A CA 1
ATOM 1415 C C . SER A 1 181 ? -3.688 5.593 3.614 1.00 90.00 181 SER A C 1
ATOM 1417 O O . SER A 1 181 ? -2.721 4.848 3.748 1.00 90.00 181 SER A O 1
ATOM 1419 N N . PHE A 1 182 ? -4.920 5.216 3.952 1.00 91.38 182 PHE A N 1
ATOM 1420 C CA . PHE A 1 182 ? -5.255 3.895 4.462 1.00 91.38 182 PHE A CA 1
ATOM 1421 C C . PHE A 1 182 ? -5.080 2.804 3.400 1.00 91.38 182 PHE A C 1
ATOM 1423 O O . PHE A 1 182 ? -4.546 1.744 3.712 1.00 91.38 182 PHE A O 1
ATOM 1430 N N . LEU A 1 183 ? -5.436 3.062 2.138 1.00 88.62 183 LEU A N 1
ATOM 1431 C CA . LEU A 1 183 ? -5.152 2.134 1.037 1.00 88.62 183 LEU A CA 1
ATOM 1432 C C . LEU A 1 183 ? -3.644 1.893 0.883 1.00 88.62 183 LEU A C 1
ATOM 1434 O O . LEU A 1 183 ? -3.205 0.750 0.755 1.00 88.62 183 LEU A O 1
ATOM 1438 N N . ALA A 1 184 ? -2.839 2.958 0.954 1.00 88.00 184 ALA A N 1
ATOM 1439 C CA . ALA A 1 184 ? -1.384 2.849 0.851 1.00 88.00 184 ALA A CA 1
ATOM 1440 C C . ALA A 1 184 ? -0.803 2.059 2.033 1.00 88.00 184 ALA A C 1
ATOM 1442 O O . ALA A 1 184 ? 0.036 1.170 1.852 1.00 88.00 184 ALA A O 1
ATOM 1443 N N . TRP A 1 185 ? -1.322 2.330 3.235 1.00 91.31 185 TRP A N 1
ATOM 1444 C CA . TRP A 1 185 ? -1.018 1.582 4.448 1.00 91.31 185 TRP A CA 1
ATOM 1445 C C . TRP A 1 185 ? -1.351 0.092 4.313 1.00 91.31 185 TRP A C 1
ATOM 1447 O O . TRP A 1 185 ? -0.500 -0.740 4.628 1.00 91.31 185 TRP A O 1
ATOM 1457 N N . MET A 1 186 ? -2.534 -0.260 3.798 1.00 88.44 186 MET A N 1
ATOM 1458 C CA . MET A 1 186 ? -2.935 -1.655 3.594 1.00 88.44 186 MET A CA 1
ATOM 1459 C C . MET A 1 186 ? -1.970 -2.382 2.659 1.00 88.44 186 MET A C 1
ATOM 1461 O O . MET A 1 186 ? -1.520 -3.480 2.982 1.00 88.44 186 MET A O 1
ATOM 1465 N N . CYS A 1 187 ? -1.604 -1.774 1.528 1.00 86.06 187 CYS A N 1
ATOM 1466 C CA . CYS A 1 187 ? -0.664 -2.396 0.599 1.00 86.06 187 CYS A CA 1
ATOM 1467 C C . CYS A 1 187 ? 0.726 -2.596 1.231 1.00 86.06 187 CYS A C 1
ATOM 1469 O O . CYS A 1 187 ? 1.344 -3.640 1.026 1.00 86.06 187 CYS A O 1
ATOM 1471 N N . ASP A 1 188 ? 1.219 -1.636 2.024 1.00 88.19 188 ASP A N 1
ATOM 1472 C CA . ASP A 1 188 ? 2.493 -1.785 2.746 1.00 88.19 188 ASP A CA 1
ATOM 1473 C C . ASP A 1 188 ? 2.429 -2.883 3.817 1.00 88.19 188 ASP A C 1
ATOM 1475 O O . ASP A 1 188 ? 3.370 -3.669 3.960 1.00 88.19 188 ASP A O 1
ATOM 1479 N N . ALA A 1 189 ? 1.305 -2.982 4.526 1.00 87.69 189 ALA A N 1
ATOM 1480 C CA . ALA A 1 189 ? 1.060 -4.023 5.515 1.00 87.69 189 ALA A CA 1
ATOM 1481 C C . ALA A 1 189 ? 1.011 -5.425 4.881 1.00 87.69 189 ALA A C 1
ATOM 1483 O O . ALA A 1 189 ? 1.612 -6.366 5.410 1.00 87.69 189 ALA A O 1
ATOM 1484 N N . GLN A 1 190 ? 0.346 -5.563 3.730 1.00 83.56 190 GLN A N 1
ATOM 1485 C CA . GLN A 1 190 ? 0.302 -6.813 2.971 1.00 83.56 190 GLN A CA 1
ATOM 1486 C C . GLN A 1 190 ? 1.678 -7.216 2.452 1.00 83.56 190 GLN A C 1
ATOM 1488 O O . GLN A 1 190 ? 2.045 -8.382 2.551 1.00 83.56 190 GLN A O 1
ATOM 1493 N N . ASP A 1 191 ? 2.470 -6.276 1.945 1.00 81.81 191 ASP A N 1
ATOM 1494 C CA . ASP A 1 191 ? 3.813 -6.590 1.459 1.00 81.81 191 ASP A CA 1
ATOM 1495 C C . ASP A 1 191 ? 4.717 -7.080 2.576 1.00 81.81 191 ASP A C 1
ATOM 1497 O O . ASP A 1 191 ? 5.398 -8.093 2.429 1.00 81.81 191 ASP A O 1
ATOM 1501 N N . LEU A 1 192 ? 4.678 -6.412 3.726 1.00 82.50 192 LEU A N 1
ATOM 1502 C CA . LEU A 1 192 ? 5.420 -6.854 4.894 1.00 82.50 192 LEU A CA 1
ATOM 1503 C C . LEU A 1 192 ? 5.006 -8.273 5.316 1.00 82.50 192 LEU A C 1
ATOM 1505 O O . LEU A 1 192 ? 5.864 -9.109 5.615 1.00 82.50 192 LEU A O 1
ATOM 1509 N N . ALA A 1 193 ? 3.704 -8.569 5.307 1.00 81.12 193 ALA A N 1
ATOM 1510 C CA . ALA A 1 193 ? 3.192 -9.900 5.607 1.00 81.12 193 ALA A CA 1
ATOM 1511 C C . ALA A 1 193 ? 3.634 -10.946 4.560 1.00 81.12 193 ALA A C 1
ATOM 1513 O O . ALA A 1 193 ? 4.048 -12.046 4.936 1.00 81.12 193 ALA A O 1
ATOM 1514 N N . ALA A 1 194 ? 3.640 -10.598 3.268 1.00 78.44 194 ALA A N 1
ATOM 1515 C CA . ALA A 1 194 ? 4.041 -11.495 2.179 1.00 78.44 194 ALA A CA 1
ATOM 1516 C C . ALA A 1 194 ? 5.520 -11.827 2.272 1.00 78.44 194 ALA A C 1
ATOM 1518 O O . ALA A 1 194 ? 5.902 -12.991 2.182 1.00 78.44 194 ALA A O 1
ATOM 1519 N N . MET A 1 195 ? 6.346 -10.813 2.520 1.00 78.94 195 MET A N 1
ATOM 1520 C CA . MET A 1 195 ? 7.785 -10.975 2.680 1.00 78.94 195 MET A CA 1
ATOM 1521 C C . MET A 1 195 ? 8.121 -11.875 3.865 1.00 78.94 195 MET A C 1
ATOM 1523 O O . MET A 1 195 ? 8.973 -12.751 3.737 1.00 78.94 195 MET A O 1
ATOM 1527 N N . ARG A 1 196 ? 7.425 -11.718 4.998 1.00 78.88 196 ARG A N 1
ATOM 1528 C CA . ARG A 1 196 ? 7.592 -12.594 6.171 1.00 78.88 196 ARG A CA 1
ATOM 1529 C C . ARG A 1 196 ? 7.169 -14.035 5.890 1.00 78.88 196 ARG A C 1
ATOM 1531 O O . ARG A 1 196 ? 7.845 -14.966 6.315 1.00 78.88 196 ARG A O 1
ATOM 1538 N N . LYS A 1 197 ? 6.056 -14.232 5.180 1.00 76.81 197 LYS A N 1
ATOM 1539 C CA . LYS A 1 197 ? 5.588 -15.572 4.805 1.00 76.81 197 LYS A CA 1
ATOM 1540 C C . LYS A 1 197 ? 6.571 -16.248 3.850 1.00 76.81 197 LYS A C 1
ATOM 1542 O O . LYS A 1 197 ? 6.935 -17.402 4.062 1.00 76.81 197 LYS A O 1
ATOM 1547 N N . ALA A 1 198 ? 7.027 -15.523 2.832 1.00 75.56 198 ALA A N 1
ATOM 1548 C CA . ALA A 1 198 ? 7.992 -16.026 1.866 1.00 75.56 198 ALA A CA 1
ATOM 1549 C C . ALA A 1 198 ? 9.326 -16.369 2.543 1.00 75.56 198 ALA A C 1
ATOM 1551 O O . ALA A 1 198 ? 9.829 -17.470 2.328 1.00 75.56 198 ALA A O 1
ATOM 1552 N N . SER A 1 199 ? 9.842 -15.490 3.416 1.00 75.62 199 SER A N 1
ATOM 1553 C CA . SER A 1 199 ? 11.107 -15.698 4.136 1.00 75.62 199 SER A CA 1
ATOM 1554 C C . SER A 1 199 ? 11.083 -16.894 5.092 1.00 75.62 199 SER A C 1
ATOM 1556 O O . SER A 1 199 ? 12.116 -17.528 5.305 1.00 75.62 199 SER A O 1
ATOM 1558 N N . ALA A 1 200 ? 9.911 -17.232 5.639 1.00 75.44 200 ALA A N 1
ATOM 1559 C CA . ALA A 1 200 ? 9.725 -18.415 6.475 1.00 75.44 200 ALA A CA 1
ATOM 1560 C C . ALA A 1 200 ? 9.796 -19.732 5.680 1.00 75.44 200 ALA A C 1
ATOM 1562 O O . ALA A 1 200 ? 10.179 -20.759 6.235 1.00 75.44 200 ALA A O 1
ATOM 1563 N N . ILE A 1 201 ? 9.423 -19.713 4.396 1.00 76.50 201 ILE A N 1
ATOM 1564 C CA . ILE A 1 201 ? 9.411 -20.900 3.524 1.00 76.50 201 ILE A CA 1
ATOM 1565 C C . ILE A 1 201 ? 10.752 -21.062 2.803 1.00 76.50 201 ILE A C 1
ATOM 1567 O O . ILE A 1 201 ? 11.249 -22.175 2.639 1.00 76.50 201 ILE A O 1
ATOM 1571 N N . ARG A 1 202 ? 11.349 -19.952 2.366 1.00 76.56 202 ARG A N 1
ATOM 1572 C CA . ARG A 1 202 ? 12.648 -19.914 1.694 1.00 76.56 202 ARG A CA 1
ATOM 1573 C C . ARG A 1 202 ? 13.366 -18.607 2.010 1.00 76.56 202 ARG A C 1
ATOM 1575 O O . ARG A 1 202 ? 12.709 -17.579 2.113 1.00 76.56 202 ARG A O 1
ATOM 1582 N N . PRO A 1 203 ? 14.702 -18.587 2.088 1.00 77.56 203 PRO A N 1
ATOM 1583 C CA . PRO A 1 203 ? 15.430 -17.327 2.160 1.00 77.56 203 PRO A CA 1
ATOM 1584 C C . PRO A 1 203 ? 15.096 -16.448 0.945 1.00 77.56 203 PRO A C 1
ATOM 1586 O O . PRO A 1 203 ? 15.226 -16.890 -0.196 1.00 77.56 203 PRO A O 1
ATOM 1589 N N . VAL A 1 204 ? 14.657 -15.212 1.193 1.00 76.56 204 VAL A N 1
ATOM 1590 C CA . VAL A 1 204 ? 14.401 -14.207 0.153 1.00 76.56 204 VAL A CA 1
ATOM 1591 C C . VAL A 1 204 ? 15.395 -13.074 0.332 1.00 76.56 204 VAL A C 1
ATOM 1593 O O . VAL A 1 204 ? 15.455 -12.449 1.393 1.00 76.56 204 VAL A O 1
ATOM 1596 N N . GLU A 1 205 ? 16.170 -12.788 -0.708 1.00 80.44 205 GLU A N 1
ATOM 1597 C CA . GLU A 1 205 ? 17.019 -11.604 -0.715 1.00 80.44 205 GLU A CA 1
ATOM 1598 C C . GLU A 1 205 ? 16.158 -10.359 -0.886 1.00 80.44 205 GLU A C 1
ATOM 1600 O O . GLU A 1 205 ? 15.313 -10.281 -1.782 1.00 80.44 205 GLU A O 1
ATOM 1605 N N . CYS A 1 206 ? 16.370 -9.383 -0.008 1.00 80.69 206 CYS A N 1
ATOM 1606 C CA . CYS A 1 206 ? 15.571 -8.171 0.033 1.00 80.69 206 CYS A CA 1
ATOM 1607 C C . CYS A 1 206 ? 16.451 -6.938 -0.130 1.00 80.69 206 CYS A C 1
ATOM 1609 O O . CYS A 1 206 ? 17.496 -6.809 0.510 1.00 80.69 206 CYS A O 1
ATOM 1611 N N . LEU A 1 207 ? 15.972 -5.979 -0.911 1.00 78.94 207 LEU A N 1
ATOM 1612 C CA . LEU A 1 207 ? 16.441 -4.611 -0.850 1.00 78.94 207 LEU A CA 1
ATOM 1613 C C . LEU A 1 207 ? 15.746 -3.895 0.309 1.00 78.94 207 LEU A C 1
ATOM 1615 O O . LEU A 1 207 ? 14.517 -3.828 0.368 1.00 78.94 207 LEU A O 1
ATOM 1619 N N . LEU A 1 208 ? 16.554 -3.330 1.203 1.00 83.12 208 LEU A N 1
ATOM 1620 C CA . LEU A 1 208 ? 16.087 -2.463 2.276 1.00 83.12 208 LEU A CA 1
ATOM 1621 C C . LEU A 1 208 ? 16.034 -1.016 1.786 1.00 83.12 208 LEU A C 1
ATOM 1623 O O . LEU A 1 208 ? 17.007 -0.482 1.233 1.00 83.12 208 LEU A O 1
ATOM 1627 N N . ARG A 1 209 ? 14.898 -0.366 2.020 1.00 82.31 209 ARG A N 1
ATOM 1628 C CA . ARG A 1 209 ? 14.727 1.074 1.840 1.00 82.31 209 ARG A CA 1
ATOM 1629 C C . ARG A 1 209 ? 14.195 1.688 3.118 1.00 82.31 209 ARG A C 1
ATOM 1631 O O . ARG A 1 209 ? 13.381 1.092 3.808 1.00 82.31 209 ARG A O 1
ATOM 1638 N N . PHE A 1 210 ? 14.691 2.876 3.427 1.00 82.75 210 PHE A N 1
ATOM 1639 C CA . PHE A 1 210 ? 14.272 3.631 4.594 1.00 82.75 210 PHE A CA 1
ATOM 1640 C C . PHE A 1 210 ? 13.617 4.907 4.108 1.00 82.75 210 PHE A C 1
ATOM 1642 O O . PHE A 1 210 ? 14.241 5.675 3.377 1.00 82.75 210 PHE A O 1
ATOM 1649 N N . ASP A 1 211 ? 12.392 5.148 4.549 1.00 81.56 211 ASP A N 1
ATOM 1650 C CA . ASP A 1 211 ? 11.761 6.448 4.395 1.00 81.56 211 ASP A CA 1
ATOM 1651 C C . ASP A 1 211 ? 11.107 6.841 5.714 1.00 81.56 211 ASP A C 1
ATOM 1653 O O . ASP A 1 211 ? 10.400 6.058 6.345 1.00 81.56 211 ASP A O 1
ATOM 1657 N N . ARG A 1 212 ? 11.423 8.052 6.179 1.00 83.00 212 ARG A N 1
ATOM 1658 C CA . ARG A 1 212 ? 10.968 8.594 7.472 1.00 83.00 212 ARG A CA 1
ATOM 1659 C C . ARG A 1 212 ? 11.171 7.653 8.675 1.00 83.00 212 ARG A C 1
ATOM 1661 O O . ARG A 1 212 ? 10.416 7.729 9.639 1.00 83.00 212 ARG A O 1
ATOM 1668 N N . GLY A 1 213 ? 12.210 6.815 8.643 1.00 80.12 213 GLY A N 1
ATOM 1669 C CA . GLY A 1 213 ? 12.539 5.873 9.720 1.00 80.12 213 GLY A CA 1
ATOM 1670 C C . GLY A 1 213 ? 11.790 4.537 9.664 1.00 80.12 213 GLY A C 1
ATOM 1671 O O . GLY A 1 213 ? 12.028 3.699 10.527 1.00 80.12 213 GLY A O 1
ATOM 1672 N N . VAL A 1 214 ? 10.943 4.317 8.654 1.00 83.88 214 VAL A N 1
ATOM 1673 C CA . VAL A 1 214 ? 10.272 3.034 8.405 1.00 83.88 214 VAL A CA 1
ATOM 1674 C C . VAL A 1 214 ? 11.030 2.236 7.350 1.00 83.88 214 VAL A C 1
ATOM 1676 O O . VAL A 1 214 ? 11.528 2.798 6.371 1.00 83.88 214 VAL A O 1
ATOM 1679 N N . ILE A 1 215 ? 11.137 0.926 7.581 1.00 83.50 215 ILE A N 1
ATOM 1680 C CA . ILE A 1 215 ? 11.828 -0.019 6.703 1.00 83.50 215 ILE A CA 1
ATOM 1681 C C . ILE A 1 215 ? 10.834 -0.599 5.705 1.00 83.50 215 ILE A C 1
ATOM 1683 O O . ILE A 1 215 ? 9.871 -1.259 6.084 1.00 83.50 215 ILE A O 1
ATOM 1687 N N . PHE A 1 216 ? 11.126 -0.418 4.424 1.00 83.44 216 PHE A N 1
ATOM 1688 C CA . PHE A 1 216 ? 10.432 -1.060 3.323 1.00 83.44 216 PHE A CA 1
ATOM 1689 C C . PHE A 1 216 ? 11.296 -2.194 2.782 1.00 83.44 216 PHE A C 1
ATOM 1691 O O . PHE A 1 216 ? 12.462 -1.998 2.421 1.00 83.44 216 PHE A O 1
ATOM 1698 N N . LEU A 1 217 ? 10.708 -3.387 2.749 1.00 78.00 217 LEU A N 1
ATOM 1699 C CA . LEU A 1 217 ? 11.313 -4.598 2.213 1.00 78.00 217 LEU A CA 1
ATOM 1700 C C . LEU A 1 217 ? 10.807 -4.813 0.792 1.00 78.00 217 LEU A C 1
ATOM 1702 O O . LEU A 1 217 ? 9.601 -4.880 0.569 1.00 78.00 217 LEU A O 1
ATOM 1706 N N . ARG A 1 218 ? 11.731 -4.958 -0.155 1.00 77.25 218 ARG A N 1
ATOM 1707 C CA . ARG A 1 218 ? 11.424 -5.367 -1.528 1.00 77.25 218 ARG A CA 1
ATOM 1708 C C . ARG A 1 218 ? 12.206 -6.630 -1.862 1.00 77.25 218 ARG A C 1
ATOM 1710 O O . ARG A 1 218 ? 13.420 -6.607 -1.678 1.00 77.25 218 ARG A O 1
ATOM 1717 N N . PRO A 1 219 ? 11.592 -7.691 -2.396 1.00 74.38 219 PRO A N 1
ATOM 1718 C CA . PRO A 1 219 ? 12.348 -8.842 -2.866 1.00 74.38 219 PRO A CA 1
ATOM 1719 C C . PRO A 1 219 ? 13.222 -8.453 -4.069 1.00 74.38 219 PRO A C 1
ATOM 1721 O O . PRO A 1 219 ? 12.827 -7.636 -4.904 1.00 74.38 219 PRO A O 1
ATOM 1724 N N . LEU A 1 220 ? 14.423 -9.025 -4.162 1.00 76.12 220 LEU A N 1
ATOM 1725 C CA . LEU A 1 220 ? 15.248 -8.963 -5.377 1.00 76.12 220 LEU A CA 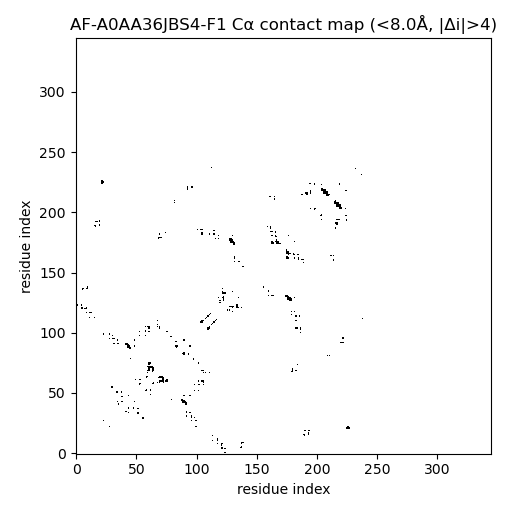1
ATOM 1726 C C . LEU A 1 220 ? 14.752 -9.932 -6.455 1.00 76.12 220 LEU A C 1
ATOM 1728 O O . LEU A 1 220 ? 15.083 -9.776 -7.621 1.00 76.12 220 LEU A O 1
ATOM 1732 N N . ASP A 1 221 ? 13.939 -10.915 -6.082 1.00 74.75 221 ASP A N 1
ATOM 1733 C CA . ASP A 1 221 ? 13.246 -11.792 -7.017 1.00 74.75 221 ASP A CA 1
ATOM 1734 C C . ASP A 1 221 ? 11.755 -11.787 -6.683 1.00 74.75 221 ASP A C 1
ATOM 1736 O O . ASP A 1 221 ? 11.322 -12.396 -5.707 1.00 74.75 221 ASP A O 1
ATOM 1740 N N . VAL A 1 222 ? 10.952 -11.080 -7.482 1.00 68.19 222 VAL A N 1
ATOM 1741 C CA . VAL A 1 222 ? 9.499 -10.986 -7.265 1.00 68.19 222 VAL A CA 1
ATOM 1742 C C . VAL A 1 222 ? 8.843 -12.367 -7.352 1.00 68.19 222 VAL A C 1
ATOM 1744 O O . VAL A 1 222 ? 7.906 -12.636 -6.601 1.00 68.19 222 VAL A O 1
ATOM 1747 N N . HIS A 1 223 ? 9.369 -13.286 -8.173 1.00 68.00 223 HIS A N 1
ATOM 1748 C CA . HIS A 1 223 ? 8.874 -14.664 -8.245 1.00 68.00 223 HIS A CA 1
ATOM 1749 C C . HIS A 1 223 ? 9.089 -15.425 -6.931 1.00 68.00 223 HIS A C 1
ATOM 1751 O O . HIS A 1 223 ? 8.348 -16.366 -6.635 1.00 68.00 223 HIS A O 1
ATOM 1757 N N . ALA A 1 224 ? 10.036 -14.987 -6.091 1.00 66.75 224 ALA A N 1
ATOM 1758 C CA . ALA A 1 224 ? 10.219 -15.534 -4.754 1.00 66.75 224 ALA A CA 1
ATOM 1759 C C . ALA A 1 224 ? 9.010 -15.269 -3.827 1.00 66.75 224 ALA A C 1
ATOM 1761 O O . ALA A 1 224 ? 8.797 -16.001 -2.854 1.00 66.75 224 ALA A O 1
ATOM 1762 N N . CYS A 1 225 ? 8.188 -14.271 -4.156 1.00 62.84 225 CYS A N 1
ATOM 1763 C CA . CYS A 1 225 ? 7.006 -13.866 -3.396 1.00 62.84 225 CYS A CA 1
ATOM 1764 C C . CYS A 1 225 ? 5.681 -14.259 -4.065 1.00 62.84 225 CYS A C 1
ATOM 1766 O O . CYS A 1 225 ? 4.623 -14.087 -3.463 1.00 62.84 225 CYS A O 1
ATOM 1768 N N . VAL A 1 226 ? 5.723 -14.809 -5.284 1.00 60.53 226 VAL A N 1
ATOM 1769 C CA . VAL A 1 226 ? 4.547 -15.361 -5.965 1.00 60.53 226 VAL A CA 1
ATOM 1770 C C . VAL A 1 226 ? 4.338 -16.802 -5.493 1.00 60.53 226 VAL A C 1
ATOM 1772 O O . VAL A 1 226 ? 5.243 -17.632 -5.585 1.00 60.53 226 VAL A O 1
ATOM 1775 N N . HIS A 1 227 ? 3.146 -17.107 -4.981 1.00 54.34 227 HIS A N 1
ATOM 1776 C CA . HIS A 1 227 ? 2.733 -18.470 -4.641 1.00 54.34 227 HIS A CA 1
ATOM 1777 C C . HIS A 1 227 ? 1.895 -19.063 -5.784 1.00 54.34 227 HIS A C 1
ATOM 1779 O O . HIS A 1 227 ? 0.873 -18.490 -6.150 1.00 54.34 227 HIS A O 1
ATOM 1785 N N . GLU A 1 228 ? 2.311 -20.213 -6.331 1.00 45.31 228 GLU A N 1
ATOM 1786 C CA . GLU A 1 228 ? 1.544 -20.983 -7.334 1.00 45.31 228 GLU A CA 1
ATOM 1787 C C . GLU A 1 228 ? 0.422 -21.843 -6.721 1.00 45.31 228 GLU A C 1
ATOM 1789 O O . GLU A 1 228 ? -0.446 -22.335 -7.441 1.00 45.31 228 GLU A O 1
ATOM 1794 N N . GLU A 1 229 ? 0.407 -22.033 -5.398 1.00 46.88 229 GLU A N 1
ATOM 1795 C CA . GLU A 1 229 ? -0.605 -22.850 -4.727 1.00 46.88 229 GLU A CA 1
ATOM 1796 C C . GLU A 1 229 ? -1.964 -22.136 -4.707 1.00 46.88 229 GLU A C 1
ATOM 1798 O O . GLU A 1 229 ? -2.219 -21.289 -3.855 1.00 46.88 229 GLU A O 1
ATOM 1803 N N . LEU A 1 230 ? -2.805 -22.493 -5.688 1.00 44.16 230 LEU A N 1
ATOM 1804 C CA . LEU A 1 230 ? -4.275 -22.482 -5.678 1.00 44.16 230 LEU A CA 1
ATOM 1805 C C . LEU A 1 230 ? -4.884 -21.531 -4.639 1.00 44.16 230 LEU A C 1
ATOM 1807 O O . LEU A 1 230 ? -5.343 -21.953 -3.575 1.00 44.16 230 LEU A O 1
ATOM 1811 N N . GLN A 1 231 ? -4.925 -20.240 -4.969 1.00 46.94 231 GLN A N 1
ATOM 1812 C CA . GLN A 1 231 ? -5.770 -19.318 -4.224 1.00 46.94 231 GLN A CA 1
ATOM 1813 C C . GLN A 1 231 ? -7.231 -19.774 -4.362 1.00 46.94 231 GLN A C 1
ATOM 1815 O O . GLN A 1 231 ? -7.642 -20.163 -5.464 1.00 46.94 231 GLN A O 1
ATOM 1820 N N . PRO A 1 232 ? -8.054 -19.718 -3.299 1.00 46.09 232 PRO A N 1
ATOM 1821 C CA . PRO A 1 232 ? -9.480 -19.611 -3.539 1.00 46.09 232 PRO A CA 1
ATOM 1822 C C . PRO A 1 232 ? -9.680 -18.383 -4.443 1.00 46.09 232 PRO A C 1
ATOM 1824 O O . PRO A 1 232 ? -9.043 -17.355 -4.203 1.00 46.09 232 PRO A O 1
ATOM 1827 N N . PRO A 1 233 ? -10.476 -18.477 -5.521 1.00 50.22 233 PRO A N 1
ATOM 1828 C CA . PRO A 1 233 ? -10.684 -17.332 -6.396 1.00 50.22 233 PRO A CA 1
ATOM 1829 C C . PRO A 1 233 ? -11.173 -16.161 -5.541 1.00 50.22 233 PRO A C 1
ATOM 1831 O O . PRO A 1 233 ? -11.912 -16.396 -4.587 1.00 50.22 233 PRO A O 1
ATOM 1834 N N . VAL A 1 234 ? -10.810 -14.922 -5.885 1.00 48.16 234 VAL A N 1
ATOM 1835 C CA . VAL A 1 234 ? -11.337 -13.687 -5.259 1.00 48.16 234 VAL A CA 1
ATOM 1836 C C . VAL A 1 234 ? -12.846 -13.800 -5.011 1.00 48.16 234 VAL A C 1
ATOM 1838 O O . VAL A 1 234 ? -13.343 -13.403 -3.969 1.00 48.16 234 VAL A O 1
ATOM 1841 N N . GLN A 1 235 ? -13.560 -14.487 -5.906 1.00 51.19 235 GLN A N 1
ATOM 1842 C CA . GLN A 1 235 ? -14.960 -14.888 -5.767 1.00 51.19 235 GLN A CA 1
ATOM 1843 C C . GLN A 1 235 ? -15.324 -15.556 -4.434 1.00 51.19 235 GLN A C 1
ATOM 1845 O O . GLN A 1 235 ? -16.361 -15.215 -3.895 1.00 51.19 235 GLN A O 1
ATOM 1850 N N . LYS A 1 236 ? -14.515 -16.458 -3.874 1.00 56.28 236 LYS A N 1
ATOM 1851 C CA . LYS A 1 236 ? -14.798 -17.114 -2.590 1.00 56.28 236 LYS A CA 1
ATOM 1852 C C . LYS A 1 236 ? -14.604 -16.167 -1.404 1.00 56.28 236 LYS A C 1
ATOM 1854 O O . LYS A 1 236 ? -15.429 -16.164 -0.507 1.00 56.28 236 LYS A O 1
ATOM 1859 N N . ILE A 1 237 ? -13.566 -15.332 -1.427 1.00 53.59 237 ILE A N 1
ATOM 1860 C CA . ILE A 1 237 ? -13.336 -14.300 -0.398 1.00 53.59 237 ILE A CA 1
ATOM 1861 C C . ILE A 1 237 ? -14.477 -13.278 -0.438 1.00 53.59 237 ILE A C 1
ATOM 1863 O O . ILE A 1 237 ? -15.052 -12.917 0.585 1.00 53.59 237 ILE A O 1
ATOM 1867 N N . VAL A 1 238 ? -14.853 -12.869 -1.648 1.00 51.78 238 VAL A N 1
ATOM 1868 C CA . VAL A 1 238 ? -15.980 -11.983 -1.933 1.00 51.78 238 VAL A CA 1
ATOM 1869 C C . VAL A 1 238 ? -17.311 -12.613 -1.532 1.00 51.78 238 VAL A C 1
ATOM 1871 O O . VAL A 1 238 ? -18.163 -11.915 -0.990 1.00 51.78 238 VAL A O 1
ATOM 1874 N N . GLU A 1 239 ? -17.520 -13.906 -1.770 1.00 61.81 239 GLU A N 1
ATOM 1875 C CA . GLU A 1 239 ? -18.730 -14.613 -1.346 1.00 61.81 239 GLU A CA 1
ATOM 1876 C C . GLU A 1 239 ? -18.786 -14.763 0.171 1.00 61.81 239 GLU A C 1
ATOM 1878 O O . GLU A 1 239 ? -19.814 -14.435 0.757 1.00 61.81 239 GLU A O 1
ATOM 1883 N N . ASP A 1 240 ? -17.695 -15.144 0.829 1.00 61.38 240 ASP A N 1
ATOM 1884 C CA . ASP A 1 240 ? -17.641 -15.269 2.287 1.00 61.38 240 ASP A CA 1
ATOM 1885 C C . ASP A 1 240 ? -17.865 -13.893 2.952 1.00 61.38 240 ASP A C 1
ATOM 1887 O O . ASP A 1 240 ? -18.665 -13.760 3.884 1.00 61.38 240 ASP A O 1
ATOM 1891 N N . ALA A 1 241 ? -17.262 -12.829 2.409 1.00 55.44 241 ALA A N 1
ATOM 1892 C CA . ALA A 1 241 ? -17.460 -11.454 2.864 1.00 55.44 241 ALA A CA 1
ATOM 1893 C C . ALA A 1 241 ? -18.878 -10.926 2.582 1.00 55.44 241 ALA A C 1
ATOM 1895 O O . ALA A 1 241 ? -19.481 -10.278 3.445 1.00 55.44 241 ALA A O 1
ATOM 1896 N N . LYS A 1 242 ? -19.453 -11.213 1.405 1.00 63.59 242 LYS A N 1
ATOM 1897 C CA . LYS A 1 242 ? -20.844 -10.856 1.073 1.00 63.59 242 LYS A CA 1
ATOM 1898 C C . LYS A 1 242 ? -21.816 -11.549 2.011 1.00 63.59 242 LYS A C 1
ATOM 1900 O O . LYS A 1 242 ? -22.694 -10.875 2.546 1.00 63.59 242 LYS A O 1
ATOM 1905 N N . THR A 1 243 ? -21.623 -12.842 2.254 1.00 72.75 243 THR A N 1
ATOM 1906 C CA . THR A 1 243 ? -22.463 -13.638 3.154 1.00 72.75 243 THR A CA 1
ATOM 1907 C C . THR A 1 243 ? -22.420 -13.065 4.571 1.00 72.75 243 THR A C 1
ATOM 1909 O O . THR A 1 243 ? -23.462 -12.700 5.114 1.00 72.75 243 THR A O 1
ATOM 1912 N N . ALA A 1 244 ? -21.221 -12.822 5.112 1.00 62.44 244 ALA A N 1
ATOM 1913 C CA . ALA A 1 244 ? -21.047 -12.212 6.432 1.00 62.44 244 ALA A CA 1
ATOM 1914 C C . ALA A 1 244 ? -21.671 -10.804 6.533 1.00 62.44 244 ALA A C 1
ATOM 1916 O O . ALA A 1 244 ? -22.256 -10.433 7.552 1.00 62.44 244 ALA A O 1
ATOM 1917 N N . THR A 1 245 ? -21.594 -10.009 5.462 1.00 62.75 245 THR A N 1
ATOM 1918 C CA . THR A 1 245 ? -22.205 -8.670 5.409 1.00 62.75 245 THR A CA 1
ATOM 1919 C C . THR A 1 245 ? -23.735 -8.744 5.361 1.00 62.75 245 THR A C 1
ATOM 1921 O O . THR A 1 245 ? -24.425 -7.894 5.929 1.00 62.75 245 THR A O 1
ATOM 1924 N N . GLN A 1 246 ? -24.285 -9.751 4.684 1.00 69.75 246 GLN A N 1
ATOM 1925 C CA . GLN A 1 246 ? -25.724 -9.961 4.559 1.00 69.75 246 GLN A CA 1
ATOM 1926 C C . GLN A 1 246 ? -26.334 -10.449 5.877 1.00 69.75 246 GLN A C 1
ATOM 1928 O O . GLN A 1 246 ? -27.349 -9.903 6.311 1.00 69.75 246 GLN A O 1
ATOM 1933 N N . GLU A 1 247 ? -25.663 -11.379 6.558 1.00 71.75 247 GLU A N 1
ATOM 1934 C CA . GLU A 1 247 ? -26.010 -11.822 7.913 1.00 71.75 247 GLU A CA 1
ATOM 1935 C C . GLU A 1 247 ? -25.956 -10.656 8.909 1.00 71.75 247 GLU A C 1
ATOM 1937 O O . GLU A 1 247 ? -26.882 -10.456 9.695 1.00 71.75 247 GLU A O 1
ATOM 1942 N N . ALA A 1 248 ? -24.933 -9.801 8.816 1.00 56.28 248 ALA A N 1
ATOM 1943 C CA . ALA A 1 248 ? -24.822 -8.617 9.663 1.00 56.28 248 ALA A CA 1
ATOM 1944 C C . ALA A 1 248 ? -25.954 -7.600 9.427 1.00 56.28 248 ALA A C 1
ATOM 1946 O O . ALA A 1 248 ? -26.434 -6.980 10.378 1.00 56.28 248 ALA A O 1
ATOM 1947 N N . ARG A 1 249 ? -26.403 -7.421 8.176 1.00 67.75 249 ARG A N 1
ATOM 1948 C CA . ARG A 1 249 ? -27.560 -6.563 7.867 1.00 67.75 249 ARG A CA 1
ATOM 1949 C C . ARG A 1 249 ? -28.854 -7.128 8.442 1.00 67.75 249 ARG A C 1
ATOM 1951 O O . ARG A 1 249 ? -29.629 -6.363 9.009 1.00 67.75 249 ARG A O 1
ATOM 1958 N N . GLN A 1 250 ? -29.064 -8.437 8.330 1.00 74.81 250 GLN A N 1
ATOM 1959 C CA . GLN A 1 250 ? -30.241 -9.095 8.900 1.00 74.81 250 GLN A CA 1
ATOM 1960 C C . GLN A 1 250 ? -30.258 -8.981 10.427 1.00 74.81 250 GLN A C 1
ATOM 1962 O O . GLN A 1 250 ? -31.253 -8.525 10.986 1.00 74.81 250 GLN A O 1
ATOM 1967 N N . ALA A 1 251 ? -29.136 -9.261 11.092 1.00 65.81 251 ALA A N 1
ATOM 1968 C CA . ALA A 1 251 ? -29.018 -9.126 12.542 1.00 65.81 251 ALA A CA 1
ATOM 1969 C C . ALA A 1 251 ? -29.256 -7.681 13.023 1.00 65.81 251 ALA A C 1
ATOM 1971 O O . ALA A 1 251 ? -29.927 -7.458 14.032 1.00 65.81 251 ALA A O 1
ATOM 1972 N N . ALA A 1 252 ? -28.763 -6.676 12.289 1.00 67.81 252 ALA A N 1
ATOM 1973 C CA . ALA A 1 252 ? -28.999 -5.269 12.615 1.00 67.81 252 ALA A CA 1
ATOM 1974 C C . ALA A 1 252 ? -30.478 -4.868 12.465 1.00 67.81 252 ALA A C 1
ATOM 1976 O O . ALA A 1 252 ? -31.001 -4.085 13.261 1.00 67.81 252 ALA A O 1
ATOM 1977 N N . GLU A 1 253 ? -31.167 -5.408 11.461 1.00 74.69 253 GLU A N 1
ATOM 1978 C CA . GLU A 1 253 ? -32.586 -5.144 11.234 1.00 74.69 253 GLU A CA 1
ATOM 1979 C C . GLU A 1 253 ? -33.475 -5.840 12.276 1.00 74.69 253 GLU A C 1
ATOM 1981 O O . GLU A 1 253 ? -34.438 -5.245 12.766 1.00 74.69 253 GLU A O 1
ATOM 1986 N N . GLU A 1 254 ? -33.110 -7.051 12.698 1.00 76.19 254 GLU A N 1
ATOM 1987 C CA . GLU A 1 254 ? -33.749 -7.762 13.811 1.00 76.19 254 GLU A CA 1
ATOM 1988 C C . GLU A 1 254 ? -33.541 -7.044 15.147 1.00 76.19 254 GLU A C 1
ATOM 1990 O O . GLU A 1 254 ? -34.502 -6.821 15.884 1.00 76.19 254 GLU A O 1
ATOM 1995 N N . ALA A 1 255 ? -32.321 -6.582 15.433 1.00 71.75 255 ALA A N 1
ATOM 1996 C CA . ALA A 1 255 ? -32.036 -5.787 16.624 1.00 71.75 255 ALA A CA 1
ATOM 1997 C C . ALA A 1 255 ? -32.819 -4.462 16.635 1.00 71.75 255 ALA A C 1
ATOM 1999 O O . ALA A 1 255 ? -33.285 -4.020 17.690 1.00 71.75 255 ALA A O 1
ATOM 2000 N N . ARG A 1 256 ? -33.018 -3.834 15.465 1.00 75.69 256 ARG A N 1
ATOM 2001 C CA . ARG A 1 256 ? -33.848 -2.627 15.340 1.00 75.69 256 ARG A CA 1
ATOM 2002 C C . ARG A 1 256 ? -35.316 -2.921 15.648 1.00 75.69 256 ARG A C 1
ATOM 2004 O O . ARG A 1 256 ? -35.915 -2.181 16.424 1.00 75.69 256 ARG A O 1
ATOM 2011 N N . LYS A 1 257 ? -35.868 -4.011 15.105 1.00 76.69 257 LYS A N 1
ATOM 2012 C CA . LYS A 1 257 ? -37.245 -4.450 15.392 1.00 76.69 257 LYS A CA 1
ATOM 2013 C C . LYS A 1 257 ? -37.440 -4.783 16.872 1.00 76.69 257 LYS A C 1
ATOM 2015 O O . LYS A 1 257 ? -38.377 -4.282 17.483 1.00 76.69 257 LYS A O 1
ATOM 2020 N N . ALA A 1 258 ? -36.513 -5.520 17.483 1.00 74.31 258 ALA A N 1
ATOM 2021 C CA . ALA A 1 258 ? -36.563 -5.838 18.912 1.00 74.31 258 ALA A CA 1
ATOM 2022 C C . ALA A 1 258 ? -36.498 -4.577 19.795 1.00 74.31 258 ALA A C 1
ATOM 2024 O O . ALA A 1 258 ? -37.172 -4.480 20.821 1.00 74.31 258 ALA A O 1
ATOM 2025 N N . LYS A 1 259 ? -35.717 -3.569 19.385 1.00 74.50 259 LYS A N 1
ATOM 2026 C CA . LYS A 1 259 ? -35.649 -2.275 20.076 1.00 74.50 259 LYS A CA 1
ATOM 2027 C C . LYS A 1 259 ? -36.951 -1.482 19.947 1.00 74.50 259 LYS A C 1
ATOM 2029 O O . LYS A 1 259 ? -37.373 -0.877 20.929 1.00 74.50 259 LYS A O 1
ATOM 2034 N N . GLU A 1 260 ? -37.583 -1.486 18.775 1.00 76.44 260 GLU A N 1
ATOM 2035 C CA . GLU A 1 260 ? -38.898 -0.870 18.549 1.00 76.44 260 GLU A CA 1
ATOM 2036 C C . GLU A 1 260 ? -39.989 -1.556 19.392 1.00 76.44 260 GLU A C 1
ATOM 2038 O O . GLU A 1 260 ? -40.804 -0.870 20.008 1.00 76.44 260 GLU A O 1
ATOM 2043 N N . GLU A 1 261 ? -39.951 -2.885 19.523 1.00 75.00 261 GLU A N 1
ATOM 2044 C CA . GLU A 1 261 ? -40.863 -3.651 20.384 1.00 75.00 261 GLU A CA 1
ATOM 2045 C C . GLU A 1 261 ? -40.652 -3.366 21.878 1.00 75.00 261 GLU A C 1
ATOM 2047 O O . GLU A 1 261 ? -41.622 -3.171 22.613 1.00 75.00 261 GLU A O 1
ATOM 2052 N N . LEU A 1 262 ? -39.400 -3.267 22.337 1.00 71.38 262 LEU A N 1
ATOM 2053 C CA . LEU A 1 262 ? -39.079 -2.880 23.717 1.00 71.38 262 LEU A CA 1
ATOM 2054 C C . LEU A 1 262 ? -39.524 -1.445 24.031 1.00 71.38 262 LEU A C 1
ATOM 2056 O O . LEU A 1 262 ? -40.034 -1.182 25.120 1.00 71.38 262 LEU A O 1
ATOM 2060 N N . PHE A 1 263 ? -39.377 -0.517 23.080 1.00 69.69 263 PHE A N 1
ATOM 2061 C CA . PHE A 1 263 ? -39.850 0.860 23.240 1.00 69.69 263 PHE A CA 1
ATOM 2062 C C . PHE A 1 263 ? -41.382 0.948 23.243 1.00 69.69 263 PHE A C 1
ATOM 2064 O O . PHE A 1 263 ? -41.949 1.716 24.020 1.00 69.69 263 PHE A O 1
ATOM 2071 N N . ALA A 1 264 ? -42.055 0.131 22.429 1.00 67.88 264 ALA A N 1
ATOM 2072 C CA . ALA A 1 264 ? -43.511 0.031 22.410 1.00 67.88 264 ALA A CA 1
ATOM 2073 C C . ALA A 1 264 ? -44.077 -0.584 23.704 1.00 67.88 264 ALA A C 1
ATOM 2075 O O . ALA A 1 264 ? -45.153 -0.191 24.147 1.00 67.88 264 ALA A O 1
ATOM 2076 N N . GLN A 1 265 ? -43.347 -1.499 24.352 1.00 64.06 265 GLN A N 1
ATOM 2077 C CA . GLN A 1 265 ? -43.737 -2.081 25.644 1.00 64.06 265 GLN A CA 1
ATOM 2078 C C . GLN A 1 265 ? -43.440 -1.164 26.846 1.00 64.06 265 GLN A C 1
ATOM 2080 O O . GLN A 1 265 ? -44.055 -1.320 27.901 1.00 64.06 265 GLN A O 1
ATOM 2085 N N . ALA A 1 266 ? -42.533 -0.191 26.702 1.00 57.34 266 ALA A N 1
ATOM 2086 C CA . ALA A 1 266 ? -42.141 0.733 27.771 1.00 57.34 266 ALA A CA 1
ATOM 2087 C C . ALA A 1 266 ? -43.058 1.968 27.927 1.00 57.34 266 ALA A C 1
ATOM 2089 O O . ALA A 1 266 ? -42.921 2.715 28.897 1.00 57.34 266 ALA A O 1
ATOM 2090 N N . ALA A 1 267 ? -44.016 2.185 27.023 1.00 52.06 267 ALA A N 1
ATOM 2091 C CA . ALA A 1 267 ? -45.027 3.237 27.136 1.00 52.06 267 ALA A CA 1
ATOM 2092 C C . ALA A 1 267 ? -46.414 2.580 27.272 1.00 52.06 267 ALA A C 1
ATOM 2094 O O . ALA A 1 267 ? -46.968 2.201 26.242 1.00 52.06 267 ALA A O 1
ATOM 2095 N N . PRO A 1 268 ? -46.996 2.399 28.487 1.00 52.69 268 PRO A N 1
ATOM 2096 C CA . PRO A 1 268 ? -47.283 3.500 29.424 1.00 52.69 268 PRO A CA 1
ATOM 2097 C C . PRO A 1 268 ? -47.326 3.120 30.933 1.00 52.69 268 PRO A C 1
ATOM 2099 O O . PRO A 1 268 ? -48.162 2.322 31.346 1.00 52.69 268 PRO A O 1
ATOM 2102 N N . LYS A 1 269 ? -46.547 3.779 31.807 1.00 52.12 269 LYS A N 1
ATOM 2103 C CA . LYS A 1 269 ? -46.890 3.967 33.244 1.00 52.12 269 LYS A CA 1
ATOM 2104 C C . LYS A 1 269 ? -46.239 5.237 33.800 1.00 52.12 269 LYS A C 1
ATOM 2106 O O . LYS A 1 269 ? -45.280 5.176 34.558 1.00 52.12 269 LYS A O 1
ATOM 2111 N N . LEU A 1 270 ? -46.771 6.392 33.423 1.00 47.16 270 LEU A N 1
ATOM 2112 C CA . LEU A 1 270 ? -46.552 7.654 34.133 1.00 47.16 270 LEU A CA 1
ATOM 2113 C C . LEU A 1 270 ? -47.906 8.365 34.217 1.00 47.16 270 LEU A C 1
ATOM 2115 O O . LEU A 1 270 ? -48.202 9.272 33.445 1.00 47.16 270 LEU A O 1
ATOM 2119 N N . GLU A 1 271 ? -48.756 7.894 35.132 1.00 41.44 271 GLU A N 1
ATOM 2120 C CA . GLU A 1 271 ? -49.849 8.709 35.666 1.00 41.44 271 GLU A CA 1
ATOM 2121 C C . GLU A 1 271 ? -49.296 9.594 36.794 1.00 41.44 271 GLU A C 1
ATOM 2123 O O . GLU A 1 271 ? -48.472 9.171 37.606 1.00 41.44 271 GLU A O 1
ATOM 2128 N N . ALA A 1 272 ? -49.706 10.859 36.756 1.00 44.12 272 ALA A N 1
ATOM 2129 C CA . ALA A 1 272 ? -49.143 12.002 37.466 1.00 44.12 272 ALA A CA 1
ATOM 2130 C C . ALA A 1 272 ? -49.350 11.983 38.999 1.00 44.12 272 ALA A C 1
ATOM 2132 O O . ALA A 1 272 ? -50.322 11.401 39.481 1.00 44.12 272 ALA A O 1
ATOM 2133 N N . PRO A 1 273 ? -48.507 12.688 39.785 1.00 47.44 273 PRO A N 1
ATOM 2134 C CA . PRO A 1 273 ? -48.737 12.863 41.214 1.00 47.44 273 PRO A CA 1
ATOM 2135 C C . PRO A 1 273 ? -49.754 13.986 41.481 1.00 47.44 273 PRO A C 1
ATOM 2137 O O . PRO A 1 273 ? -49.678 15.070 40.900 1.00 47.44 273 PRO A O 1
ATOM 2140 N N . ALA A 1 274 ? -50.682 13.741 42.407 1.00 37.00 274 ALA A N 1
ATOM 2141 C CA . ALA A 1 274 ? -51.537 14.766 43.008 1.00 37.00 274 ALA A CA 1
ATOM 2142 C C . ALA A 1 274 ? -50.836 15.429 44.218 1.00 37.00 274 ALA A C 1
ATOM 2144 O O . ALA A 1 274 ? -50.044 14.764 44.891 1.00 37.00 274 ALA A O 1
ATOM 2145 N N . PRO A 1 275 ? -51.121 16.707 44.544 1.00 56.47 275 PRO A N 1
ATOM 2146 C CA . PRO A 1 275 ? -50.482 17.407 45.655 1.00 56.47 275 PRO A CA 1
ATOM 2147 C C . PRO A 1 275 ? -51.323 17.335 46.942 1.00 56.47 275 PRO A C 1
ATOM 2149 O O . PRO A 1 275 ? -52.534 17.549 46.903 1.00 56.47 275 PRO A O 1
ATOM 2152 N N . ALA A 1 276 ? -50.686 17.132 48.100 1.00 39.34 276 ALA A N 1
ATOM 2153 C CA . ALA A 1 276 ? -51.271 17.488 49.396 1.00 39.34 276 ALA A CA 1
ATOM 2154 C C . ALA A 1 276 ? -50.199 17.804 50.459 1.00 39.34 276 ALA A C 1
ATOM 2156 O O . ALA A 1 276 ? -49.242 17.060 50.653 1.00 39.34 276 ALA A O 1
ATOM 2157 N N . ASN A 1 277 ? -50.407 18.938 51.132 1.00 39.69 277 ASN A N 1
ATOM 2158 C CA . ASN A 1 277 ? -49.652 19.518 52.248 1.00 39.69 277 ASN A CA 1
ATOM 2159 C C . ASN A 1 277 ? -49.607 18.635 53.509 1.00 39.69 277 ASN A C 1
ATOM 2161 O O . ASN A 1 277 ? -50.635 18.064 53.866 1.00 39.69 277 ASN A O 1
ATOM 2165 N N . SER A 1 278 ? -48.502 18.678 54.275 1.00 35.06 278 SER A N 1
ATOM 2166 C CA . SER A 1 278 ? -48.414 19.224 55.660 1.00 35.06 278 SER A CA 1
ATOM 2167 C C . SER A 1 278 ? -47.077 18.884 56.371 1.00 35.06 278 SER A C 1
ATOM 2169 O O . SER A 1 278 ? -46.605 17.754 56.356 1.00 35.06 278 SER A O 1
ATOM 2171 N N . THR A 1 279 ? -46.461 19.899 56.987 1.00 33.91 279 THR A N 1
ATOM 2172 C CA . THR A 1 279 ? -45.293 19.908 57.916 1.00 33.91 279 THR A CA 1
ATOM 2173 C C . THR A 1 279 ? -45.785 19.791 59.392 1.00 33.91 279 THR A C 1
ATOM 2175 O O . THR A 1 279 ? -46.995 19.966 59.560 1.00 33.91 279 THR A O 1
ATOM 2178 N N . PRO A 1 280 ? -44.968 19.647 60.488 1.00 47.50 280 PRO A N 1
ATOM 2179 C CA . PRO A 1 280 ? -43.491 19.546 60.621 1.00 47.50 280 PRO A CA 1
ATOM 2180 C C . PRO A 1 280 ? -42.872 18.592 61.711 1.00 47.50 280 PRO A C 1
ATOM 2182 O O . PRO A 1 280 ? -43.464 18.352 62.756 1.00 47.50 280 PRO A O 1
ATOM 2185 N N . GLY A 1 281 ? -41.581 18.236 61.521 1.00 29.61 281 GLY A N 1
ATOM 2186 C CA . GLY A 1 281 ? -40.513 18.075 62.553 1.00 29.61 281 GLY A CA 1
ATOM 2187 C C . GLY A 1 281 ? -40.342 16.723 63.292 1.00 29.61 281 GLY A C 1
ATOM 2188 O O . GLY A 1 281 ? -41.266 15.920 63.296 1.00 29.61 281 GLY A O 1
ATOM 2189 N N . PRO A 1 282 ? -39.241 16.515 64.054 1.00 55.75 282 PRO A N 1
ATOM 2190 C CA . PRO A 1 282 ? -37.813 16.618 63.705 1.00 55.75 282 PRO A CA 1
ATOM 2191 C C . PRO A 1 282 ? -37.020 15.322 64.070 1.00 55.75 282 PRO A C 1
ATOM 2193 O O . PRO A 1 282 ? -37.594 14.345 64.529 1.00 55.75 282 PRO A O 1
ATOM 2196 N N . GLU A 1 283 ? -35.688 15.378 63.930 1.00 31.66 283 GLU A N 1
ATOM 2197 C CA . GLU A 1 283 ? -34.658 14.528 64.575 1.00 31.66 283 GLU A CA 1
ATOM 2198 C C . GLU A 1 283 ? -34.105 13.249 63.896 1.00 31.66 283 GLU A C 1
ATOM 2200 O O . GLU A 1 283 ? -34.810 12.339 63.481 1.00 31.66 283 GLU A O 1
ATOM 2205 N N . ALA A 1 284 ? -32.762 13.207 63.939 1.00 33.31 284 ALA A N 1
ATOM 2206 C CA . ALA A 1 284 ? -31.846 12.062 63.952 1.00 33.31 284 ALA A CA 1
ATOM 2207 C C . ALA A 1 284 ? -31.469 11.343 62.633 1.00 33.31 284 ALA A C 1
ATOM 2209 O O . ALA A 1 284 ? -32.069 10.361 62.212 1.00 33.31 284 ALA A O 1
ATOM 2210 N N . ALA A 1 285 ? -30.308 11.733 62.089 1.00 37.03 285 ALA A N 1
ATOM 2211 C CA . ALA A 1 285 ? -29.292 10.763 61.650 1.00 37.03 285 ALA A CA 1
ATOM 2212 C C . ALA A 1 285 ? -28.630 10.145 62.915 1.00 37.03 285 ALA A C 1
ATOM 2214 O O . ALA A 1 285 ? -28.634 10.827 63.946 1.00 37.03 285 ALA A O 1
ATOM 2215 N N . PRO A 1 286 ? -28.033 8.927 62.899 1.00 45.56 286 PRO A N 1
ATOM 2216 C CA . PRO A 1 286 ? -26.782 8.705 62.164 1.00 45.56 286 PRO A CA 1
ATOM 2217 C C . PRO A 1 286 ? -26.541 7.276 61.612 1.00 45.56 286 PRO A C 1
ATOM 2219 O O . PRO A 1 286 ? -27.293 6.330 61.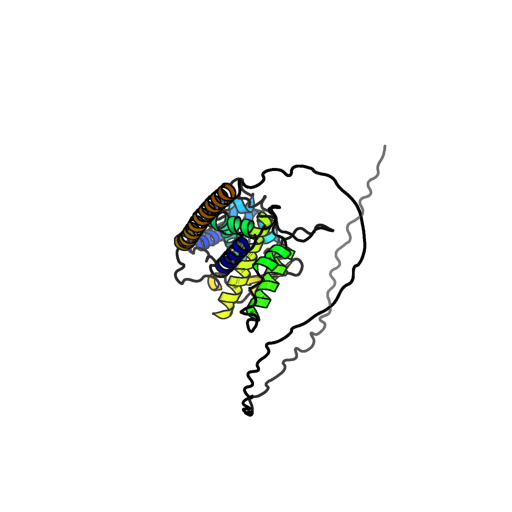817 1.00 45.56 286 PRO A O 1
ATOM 2222 N N . ALA A 1 287 ? -25.420 7.172 60.897 1.00 35.28 287 ALA A N 1
ATOM 2223 C CA . ALA A 1 287 ? -24.779 6.003 60.300 1.00 35.28 287 ALA A CA 1
ATOM 2224 C C . ALA A 1 287 ? -24.518 4.793 61.225 1.00 35.28 287 ALA A C 1
ATOM 2226 O O . ALA A 1 287 ? -24.197 4.977 62.394 1.00 35.28 287 ALA A O 1
ATOM 2227 N N . ALA A 1 288 ? -24.458 3.581 60.644 1.00 33.16 288 ALA A N 1
ATOM 2228 C CA . ALA A 1 288 ? -23.572 2.472 61.054 1.00 33.16 288 ALA A CA 1
ATOM 2229 C C . ALA A 1 288 ? -23.604 1.331 60.004 1.00 33.16 288 ALA A C 1
ATOM 2231 O O . ALA A 1 288 ? -24.675 0.863 59.645 1.00 33.16 288 ALA A O 1
ATOM 2232 N N . ARG A 1 289 ? -22.456 1.013 59.374 1.00 35.25 289 ARG A N 1
ATOM 2233 C CA . ARG A 1 289 ? -21.629 -0.217 59.557 1.00 35.25 289 ARG A CA 1
ATOM 2234 C C . ARG A 1 289 ? -22.246 -1.500 58.964 1.00 35.25 289 ARG A C 1
ATOM 2236 O O . ARG A 1 289 ? -23.300 -1.932 59.392 1.00 35.25 289 ARG A O 1
ATOM 2243 N N . ARG A 1 290 ? -21.655 -2.029 57.879 1.00 35.00 290 ARG A N 1
ATOM 2244 C CA . ARG A 1 290 ? -20.596 -3.079 57.831 1.00 35.00 290 ARG A CA 1
ATOM 2245 C C . ARG A 1 290 ? -21.063 -4.442 58.358 1.00 35.00 290 ARG A C 1
ATOM 2247 O O . ARG A 1 290 ? -21.459 -4.497 59.513 1.00 35.00 290 ARG A O 1
ATOM 2254 N N . LEU A 1 291 ? -20.848 -5.474 57.523 1.00 30.72 291 LEU A N 1
ATOM 2255 C CA . LEU A 1 291 ? -20.836 -6.948 57.716 1.00 30.72 291 LEU A CA 1
ATOM 2256 C C . LEU A 1 291 ? -21.689 -7.569 56.583 1.00 30.72 291 LEU A C 1
ATOM 2258 O O . LEU A 1 291 ? -22.807 -7.124 56.373 1.00 30.72 291 LEU A O 1
ATOM 2262 N N . ASN A 1 292 ? -21.239 -8.505 55.745 1.00 35.84 292 ASN A N 1
ATOM 2263 C CA . ASN A 1 292 ? -20.284 -9.589 55.953 1.00 35.84 292 ASN A CA 1
ATOM 2264 C C . ASN A 1 292 ? -19.507 -9.932 54.672 1.00 35.84 292 ASN A C 1
ATOM 2266 O O . ASN A 1 292 ? -20.089 -10.088 53.600 1.00 35.84 292 ASN A O 1
ATOM 2270 N N . GLU A 1 293 ? -18.202 -10.120 54.852 1.00 33.94 293 GLU A N 1
ATOM 2271 C CA . GLU A 1 293 ? -17.370 -11.063 54.107 1.00 33.94 293 GLU A CA 1
ATOM 2272 C C . GLU A 1 293 ? -17.802 -12.496 54.452 1.00 33.94 293 GLU A C 1
ATOM 2274 O O . GLU A 1 293 ? -18.061 -12.784 55.619 1.00 33.94 293 GLU A O 1
ATOM 2279 N N . ALA A 1 294 ? -17.839 -13.382 53.458 1.00 34.16 294 ALA A N 1
ATOM 2280 C CA . ALA A 1 294 ? -17.434 -14.786 53.561 1.00 34.16 294 ALA A CA 1
ATOM 2281 C C . ALA A 1 294 ? -17.664 -15.448 52.198 1.00 34.16 294 ALA A C 1
ATOM 2283 O O . ALA A 1 294 ? -18.805 -15.557 51.762 1.00 34.16 294 ALA A O 1
ATOM 2284 N N . MET A 1 295 ? -16.585 -15.848 51.527 1.00 33.41 295 MET A N 1
ATOM 2285 C CA . MET A 1 295 ? -16.375 -17.202 50.994 1.00 33.41 295 MET A CA 1
ATOM 2286 C C . MET A 1 295 ? -15.063 -17.205 50.197 1.00 33.41 295 MET A C 1
ATOM 2288 O O . MET A 1 295 ? -15.003 -16.783 49.046 1.00 33.41 295 MET A O 1
ATOM 2292 N N . ILE A 1 296 ? -14.007 -17.654 50.876 1.00 33.97 296 ILE A N 1
ATOM 2293 C CA . ILE A 1 296 ? -12.743 -18.126 50.314 1.00 33.97 296 ILE A CA 1
ATOM 2294 C C . ILE A 1 296 ? -12.619 -19.579 50.795 1.00 33.97 296 ILE A C 1
ATOM 2296 O O . ILE A 1 296 ? -12.555 -19.807 51.999 1.00 33.97 296 ILE A O 1
ATOM 2300 N N . GLU A 1 297 ? -12.596 -20.522 49.860 1.00 39.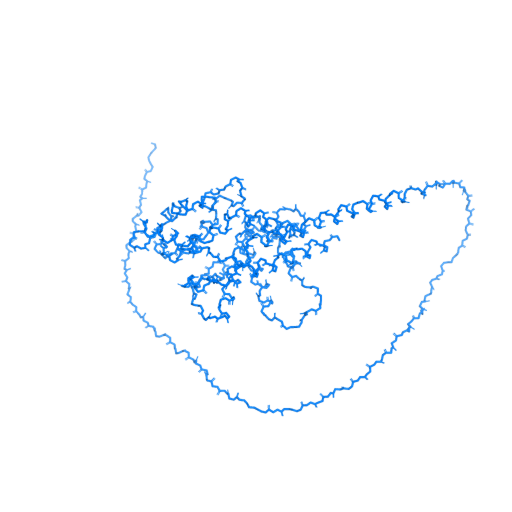00 297 GLU A N 1
ATOM 2301 C CA . GLU A 1 297 ? -12.038 -21.882 49.974 1.00 39.00 297 GLU A CA 1
ATOM 2302 C C . GLU A 1 297 ? -11.190 -22.021 48.699 1.00 39.00 297 GLU A C 1
ATOM 2304 O O . GLU A 1 297 ? -11.710 -21.895 47.594 1.00 39.00 297 GLU A O 1
ATOM 2309 N N . GLU A 1 298 ? -9.869 -21.861 48.745 1.00 34.84 298 GLU A N 1
ATOM 2310 C CA . GLU A 1 298 ? -8.845 -22.832 49.161 1.00 34.84 298 GLU A CA 1
ATOM 2311 C C . GLU A 1 298 ? -8.909 -24.153 48.371 1.00 34.84 298 GLU A C 1
ATOM 2313 O O . GLU A 1 298 ? -9.621 -25.088 48.720 1.00 34.84 298 GLU A O 1
ATOM 2318 N N . ALA A 1 299 ? -8.111 -24.220 47.301 1.00 35.25 299 ALA A N 1
ATOM 2319 C CA . ALA A 1 299 ? -7.631 -25.461 46.708 1.00 35.25 299 ALA A CA 1
ATOM 2320 C C . ALA A 1 299 ? -6.124 -25.303 46.460 1.00 35.25 299 ALA A C 1
ATOM 2322 O O . ALA A 1 299 ? -5.681 -24.543 45.598 1.00 35.25 299 ALA A O 1
ATOM 2323 N N . THR A 1 300 ? -5.354 -25.977 47.302 1.00 32.16 300 THR A N 1
ATOM 2324 C CA . THR A 1 300 ? -3.905 -26.146 47.257 1.00 32.16 300 THR A CA 1
ATOM 2325 C C . THR A 1 300 ? -3.585 -27.450 46.528 1.00 32.16 300 THR A C 1
ATOM 2327 O O . THR A 1 300 ? -4.051 -28.503 46.943 1.00 32.16 300 THR A O 1
ATOM 2330 N N . GLU A 1 301 ? -2.749 -27.406 45.487 1.00 37.47 301 GLU A N 1
ATOM 2331 C CA . GLU A 1 301 ? -1.985 -28.574 45.024 1.00 37.47 301 GLU A CA 1
ATOM 2332 C C . GLU A 1 301 ? -0.548 -28.160 44.659 1.00 37.47 301 GLU A C 1
ATOM 2334 O O . GLU A 1 301 ? -0.287 -27.065 44.158 1.00 37.47 301 GLU A O 1
ATOM 2339 N N . GLU A 1 302 ? 0.385 -29.035 45.032 1.00 36.03 302 GLU A N 1
ATOM 2340 C CA . GLU A 1 302 ? 1.831 -28.840 45.170 1.00 36.03 302 GLU A CA 1
ATOM 2341 C C . GLU A 1 302 ? 2.629 -28.779 43.846 1.00 36.03 302 GLU A C 1
ATOM 2343 O O . GLU A 1 302 ? 2.187 -29.276 42.809 1.00 36.03 302 GLU A O 1
ATOM 2348 N N . PRO A 1 303 ? 3.869 -28.239 43.874 1.00 39.56 303 PRO A N 1
ATOM 2349 C CA . PRO A 1 303 ? 4.734 -28.143 42.704 1.00 39.56 303 PRO A CA 1
ATOM 2350 C C . PRO A 1 303 ? 5.589 -29.406 42.502 1.00 39.56 303 PRO A C 1
ATOM 2352 O O . PRO A 1 303 ? 6.388 -29.791 43.360 1.00 39.56 303 PRO A O 1
ATOM 2355 N N . VAL A 1 304 ? 5.519 -30.000 41.309 1.00 36.72 304 VAL A N 1
ATOM 2356 C CA . VAL A 1 304 ? 6.456 -31.050 40.886 1.00 36.72 304 VAL A CA 1
ATOM 2357 C C . VAL A 1 304 ? 7.772 -30.420 40.424 1.00 36.72 304 VAL A C 1
ATOM 2359 O O . VAL A 1 304 ? 7.841 -29.716 39.418 1.00 36.72 304 VAL A O 1
ATOM 2362 N N . LYS A 1 305 ? 8.843 -30.719 41.165 1.00 35.75 305 LYS A N 1
ATOM 2363 C CA . LYS A 1 305 ? 10.239 -30.567 40.737 1.00 35.75 305 LYS A CA 1
ATOM 2364 C C . LYS A 1 305 ? 10.562 -31.603 39.656 1.00 35.75 305 LYS A C 1
ATOM 2366 O O . LYS A 1 305 ? 10.407 -32.794 39.906 1.00 35.75 305 LYS A O 1
ATOM 2371 N N . MET A 1 306 ? 11.157 -31.182 38.541 1.00 34.94 306 MET A N 1
ATOM 2372 C CA . MET A 1 306 ? 12.083 -32.039 37.795 1.00 34.94 306 MET A CA 1
ATOM 2373 C C . MET A 1 306 ? 13.371 -31.293 37.470 1.00 34.94 306 MET A C 1
ATOM 2375 O O . MET A 1 306 ? 13.381 -30.109 37.141 1.00 34.94 306 MET A O 1
ATOM 2379 N N . GLN A 1 307 ? 14.455 -32.033 37.671 1.00 32.69 307 GLN A N 1
ATOM 2380 C CA . GLN A 1 307 ? 15.843 -31.632 37.569 1.00 32.69 307 GLN A CA 1
ATOM 2381 C C . GLN A 1 307 ? 16.321 -31.555 36.113 1.00 32.69 307 GLN A C 1
ATOM 2383 O O . GLN A 1 307 ? 15.876 -32.293 35.240 1.00 32.69 307 GLN A O 1
ATOM 2388 N N . THR A 1 308 ? 17.278 -30.649 35.952 1.00 41.44 308 THR A N 1
ATOM 2389 C CA . THR A 1 308 ? 18.327 -30.486 34.938 1.00 41.44 308 THR A CA 1
ATOM 2390 C C . THR A 1 308 ? 18.749 -31.715 34.129 1.00 41.44 308 THR A C 1
ATOM 2392 O O . THR A 1 308 ? 19.014 -32.775 34.696 1.00 41.44 308 THR A O 1
ATOM 2395 N N . ALA A 1 309 ? 19.026 -31.483 32.842 1.00 32.97 309 ALA A N 1
ATOM 2396 C CA . ALA A 1 309 ? 20.130 -32.122 32.134 1.00 32.97 309 ALA A CA 1
ATOM 2397 C C . ALA A 1 309 ? 20.797 -31.124 31.172 1.00 32.97 309 ALA A C 1
ATOM 2399 O O . ALA A 1 309 ? 20.153 -30.252 30.592 1.00 32.97 309 ALA A O 1
ATOM 2400 N N . ASP A 1 310 ? 22.110 -31.275 31.113 1.00 34.59 310 ASP A N 1
ATOM 2401 C CA . ASP A 1 310 ? 23.155 -30.425 30.568 1.00 34.59 310 ASP A CA 1
ATOM 2402 C C . ASP A 1 310 ? 23.287 -30.396 29.034 1.00 34.59 310 ASP A C 1
ATOM 2404 O O . ASP A 1 310 ? 22.878 -31.322 28.342 1.00 34.59 310 ASP A O 1
ATOM 2408 N N . HIS A 1 311 ? 24.043 -29.379 28.593 1.00 33.25 311 HIS A N 1
ATOM 2409 C CA . HIS A 1 311 ? 24.910 -29.328 27.404 1.00 33.25 311 HIS A CA 1
ATOM 2410 C C . HIS A 1 311 ? 24.248 -29.272 26.015 1.00 33.25 311 HIS A C 1
ATOM 2412 O O . HIS A 1 311 ? 23.618 -30.223 25.577 1.00 33.25 311 HIS A O 1
ATOM 2418 N N . ILE A 1 312 ? 24.531 -28.186 25.278 1.00 37.84 312 ILE A N 1
ATOM 2419 C CA . ILE A 1 312 ? 25.206 -28.206 23.963 1.00 37.84 312 ILE A CA 1
ATOM 2420 C C . ILE A 1 312 ? 25.790 -26.802 23.682 1.00 37.84 312 ILE A C 1
ATOM 2422 O O . ILE A 1 312 ? 25.074 -25.814 23.554 1.00 37.84 312 ILE A O 1
ATOM 2426 N N . GLU A 1 313 ? 27.122 -26.788 23.694 1.00 33.94 313 GLU A N 1
ATOM 2427 C CA . GLU A 1 313 ? 28.111 -26.051 22.891 1.00 33.94 313 GLU A CA 1
ATOM 2428 C C . GLU A 1 313 ? 27.844 -24.613 22.401 1.00 33.94 313 GLU A C 1
ATOM 2430 O O . GLU A 1 313 ? 27.074 -24.343 21.481 1.00 33.94 313 GLU A O 1
ATOM 2435 N N . GLU A 1 314 ? 28.663 -23.708 22.948 1.00 41.72 314 GLU A N 1
ATOM 2436 C CA . GLU A 1 314 ? 29.070 -22.436 22.351 1.00 41.72 314 GLU A CA 1
ATOM 2437 C C . GLU A 1 314 ? 29.896 -22.645 21.069 1.00 41.72 314 GLU A C 1
ATOM 2439 O O . GLU A 1 314 ? 30.835 -23.442 21.040 1.00 41.72 314 GLU A O 1
ATOM 2444 N N . ALA A 1 315 ? 29.624 -21.840 20.038 1.00 36.97 315 ALA A N 1
ATOM 2445 C CA . ALA A 1 315 ? 30.533 -21.579 18.918 1.00 36.97 315 ALA A CA 1
ATOM 2446 C C . ALA A 1 315 ? 30.216 -20.183 18.314 1.00 36.97 315 ALA A C 1
ATOM 2448 O O . ALA A 1 315 ? 29.138 -19.641 18.555 1.00 36.97 315 ALA A O 1
ATOM 2449 N N . PRO A 1 316 ? 31.154 -19.519 17.615 1.00 39.03 316 PRO A N 1
ATOM 2450 C CA . PRO A 1 316 ? 31.838 -18.358 18.159 1.00 39.03 316 PRO A CA 1
ATOM 2451 C C . PRO A 1 316 ? 31.364 -17.013 17.598 1.00 39.03 316 PRO A C 1
ATOM 2453 O O . PRO A 1 316 ? 30.879 -16.879 16.476 1.00 39.03 316 PRO A O 1
ATOM 2456 N N . VAL A 1 317 ? 31.629 -15.992 18.411 1.00 39.28 317 VAL A N 1
ATOM 2457 C CA . VAL A 1 317 ? 31.563 -14.562 18.108 1.00 39.28 317 VAL A CA 1
ATOM 2458 C C . VAL A 1 317 ? 32.412 -14.234 16.875 1.00 39.28 317 VAL A C 1
ATOM 2460 O O . VAL A 1 317 ? 33.641 -14.280 16.922 1.00 39.28 317 VAL A O 1
ATOM 2463 N N . PHE A 1 318 ? 31.761 -13.839 15.779 1.00 34.47 318 PHE A N 1
ATOM 2464 C CA . PHE A 1 318 ? 32.423 -13.161 14.667 1.00 34.47 318 PHE A CA 1
ATOM 2465 C C . PHE A 1 318 ? 32.457 -11.654 14.940 1.00 34.47 318 PHE A C 1
ATOM 2467 O O . PHE A 1 318 ? 31.475 -10.940 14.748 1.00 34.47 318 PHE A O 1
ATOM 2474 N N . SER A 1 319 ? 33.617 -11.169 15.376 1.00 42.88 319 SER A N 1
ATOM 2475 C CA . SER A 1 319 ? 33.963 -9.747 15.347 1.00 42.88 319 SER A CA 1
ATOM 2476 C C . SER A 1 319 ? 34.353 -9.346 13.921 1.00 42.88 319 SER A C 1
ATOM 2478 O O . SER A 1 319 ? 35.332 -9.887 13.401 1.00 42.88 319 SER A O 1
ATOM 2480 N N . PRO A 1 320 ? 33.685 -8.378 13.271 1.00 43.69 320 PRO A N 1
ATOM 2481 C CA . PRO A 1 320 ? 34.253 -7.750 12.090 1.00 43.69 320 PRO A CA 1
ATOM 2482 C C . PRO A 1 320 ? 35.361 -6.771 12.506 1.00 43.69 320 PRO A C 1
ATOM 2484 O O . PRO A 1 320 ? 35.163 -5.867 13.319 1.00 43.69 320 PRO A O 1
ATOM 2487 N N . ALA A 1 321 ? 36.545 -6.976 11.929 1.00 40.75 321 ALA A N 1
ATOM 2488 C CA . ALA A 1 321 ? 37.700 -6.092 12.019 1.00 40.75 321 ALA A CA 1
ATOM 2489 C C . ALA A 1 321 ? 37.376 -4.660 11.523 1.00 40.75 321 ALA A C 1
ATOM 2491 O O . ALA A 1 321 ? 36.488 -4.472 10.684 1.00 40.75 321 ALA A O 1
ATOM 2492 N N . PRO A 1 322 ? 38.096 -3.634 12.016 1.00 42.62 322 PRO A N 1
ATOM 2493 C CA . PRO A 1 322 ? 37.828 -2.240 11.686 1.00 42.62 322 PRO A CA 1
ATOM 2494 C C . PRO A 1 322 ? 38.183 -1.948 10.224 1.00 42.62 322 PRO A C 1
ATOM 2496 O O . PRO A 1 322 ? 39.285 -2.247 9.768 1.00 42.62 322 PRO A O 1
ATOM 2499 N N . ARG A 1 323 ? 37.252 -1.323 9.491 1.00 42.12 323 ARG A N 1
ATOM 2500 C CA . ARG A 1 323 ? 37.507 -0.826 8.134 1.00 42.12 323 ARG A CA 1
ATOM 2501 C C . ARG A 1 323 ? 38.638 0.201 8.155 1.00 42.12 323 ARG A C 1
ATOM 2503 O O . ARG A 1 323 ? 38.539 1.251 8.792 1.00 42.12 323 ARG A O 1
ATOM 2510 N N . GLU A 1 324 ? 39.692 -0.126 7.418 1.00 40.31 324 GLU A N 1
ATOM 2511 C CA . GLU A 1 324 ? 40.786 0.766 7.071 1.00 40.31 324 GLU A CA 1
ATOM 2512 C C . GLU A 1 324 ? 40.283 2.048 6.403 1.00 40.31 324 GLU A C 1
ATOM 2514 O O . GLU A 1 324 ? 39.373 2.070 5.571 1.00 40.31 324 GLU A O 1
ATOM 2519 N N . LYS A 1 325 ? 40.942 3.141 6.782 1.00 44.34 325 LYS A N 1
ATOM 2520 C CA . LYS A 1 325 ? 40.824 4.458 6.175 1.00 44.34 325 LYS A CA 1
ATOM 2521 C C . LYS A 1 325 ? 41.427 4.414 4.770 1.00 44.34 325 LYS A C 1
ATOM 2523 O O . LYS A 1 325 ? 42.643 4.518 4.640 1.00 44.34 325 LYS A O 1
ATOM 2528 N N . SER A 1 326 ? 40.595 4.372 3.731 1.00 42.44 326 SER A N 1
ATOM 2529 C CA . SER A 1 326 ? 41.037 4.787 2.397 1.00 42.44 326 SER A CA 1
ATOM 2530 C C . SER A 1 326 ? 40.840 6.286 2.222 1.00 42.44 326 SER A C 1
ATOM 2532 O O . SER A 1 326 ? 39.737 6.828 2.160 1.00 42.44 326 SER A O 1
ATOM 2534 N N . ARG A 1 327 ? 41.995 6.935 2.220 1.00 39.03 327 ARG A N 1
ATOM 2535 C CA . ARG A 1 327 ? 42.280 8.322 1.904 1.00 39.03 327 ARG A CA 1
ATOM 2536 C C . ARG A 1 327 ? 42.020 8.564 0.408 1.00 39.03 327 ARG A C 1
ATOM 2538 O O . ARG A 1 327 ? 42.387 7.745 -0.421 1.00 39.03 327 ARG A O 1
ATOM 2545 N N . GLU A 1 328 ? 41.541 9.772 0.113 1.00 39.03 328 GLU A N 1
ATOM 2546 C CA . GLU A 1 328 ? 41.977 10.589 -1.033 1.00 39.03 328 GLU A CA 1
ATOM 2547 C C . GLU A 1 328 ? 41.372 10.310 -2.425 1.00 39.03 328 GLU A C 1
ATOM 2549 O O . GLU A 1 328 ? 41.806 9.442 -3.167 1.00 39.03 328 GLU A O 1
ATOM 2554 N N . THR A 1 329 ? 40.495 11.209 -2.888 1.00 37.34 329 THR A N 1
ATOM 2555 C CA . THR A 1 329 ? 40.909 12.207 -3.896 1.00 37.34 329 THR A CA 1
ATOM 2556 C C . THR A 1 329 ? 39.892 13.342 -4.035 1.00 37.34 329 THR A C 1
ATOM 2558 O O . THR A 1 329 ? 38.731 13.165 -4.389 1.00 37.34 329 THR A O 1
ATOM 2561 N N . ARG A 1 330 ? 40.375 14.558 -3.763 1.00 41.50 330 ARG A N 1
ATOM 2562 C CA . ARG A 1 330 ? 39.721 15.832 -4.071 1.00 41.50 330 ARG A CA 1
ATOM 2563 C C . ARG A 1 330 ? 39.547 15.975 -5.587 1.00 41.50 330 ARG A C 1
ATOM 2565 O O . ARG A 1 330 ? 40.544 16.045 -6.301 1.00 41.50 330 ARG A O 1
ATOM 2572 N N . ARG A 1 331 ? 38.319 16.201 -6.057 1.00 40.53 331 ARG A N 1
ATOM 2573 C CA . ARG A 1 331 ? 38.079 16.965 -7.291 1.00 40.53 331 ARG A CA 1
ATOM 2574 C C . ARG A 1 331 ? 37.464 18.313 -6.931 1.00 40.53 331 ARG A C 1
ATOM 2576 O O . ARG A 1 331 ? 36.373 18.395 -6.384 1.00 40.53 331 ARG A O 1
ATOM 2583 N N . LYS A 1 332 ? 38.231 19.368 -7.217 1.00 44.97 332 LYS A N 1
ATOM 2584 C CA . LYS A 1 332 ? 37.788 20.763 -7.227 1.00 44.97 332 LYS A CA 1
ATOM 2585 C C . LYS A 1 332 ? 36.675 20.897 -8.269 1.00 44.97 332 LYS A C 1
ATOM 2587 O O . LYS A 1 332 ? 36.936 20.652 -9.443 1.00 44.97 332 LYS A O 1
ATOM 2592 N N . VAL A 1 333 ? 35.486 21.321 -7.856 1.00 40.31 333 VAL A N 1
ATOM 2593 C CA . VAL A 1 333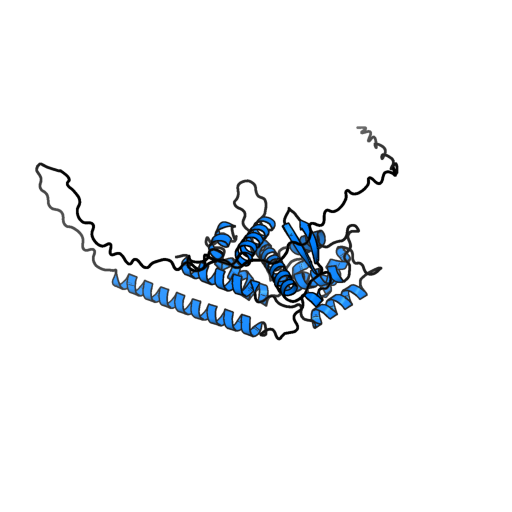 ? 34.470 21.854 -8.769 1.00 40.31 333 VAL A CA 1
ATOM 2594 C C . VAL A 1 333 ? 34.321 23.338 -8.464 1.00 40.31 333 VAL A C 1
ATOM 2596 O O . VAL A 1 333 ? 34.248 23.751 -7.308 1.00 40.31 333 VAL A O 1
ATOM 2599 N N . ALA A 1 334 ? 34.419 24.124 -9.529 1.00 40.16 334 ALA A N 1
ATOM 2600 C CA . ALA A 1 334 ? 34.474 25.571 -9.526 1.00 40.16 334 ALA A CA 1
ATOM 2601 C C . ALA A 1 334 ? 33.168 26.201 -9.017 1.00 40.16 334 ALA A C 1
ATOM 2603 O O . ALA A 1 334 ? 32.073 25.765 -9.363 1.00 40.16 334 ALA A O 1
ATOM 2604 N N . SER A 1 335 ? 33.308 27.267 -8.231 1.00 45.75 335 SER A N 1
ATOM 2605 C CA . SER A 1 335 ? 32.215 28.134 -7.795 1.00 45.75 335 SER A CA 1
ATOM 2606 C C . SER A 1 335 ? 31.553 28.836 -8.992 1.00 45.75 335 SER A C 1
ATOM 2608 O O . SER A 1 335 ? 32.276 29.399 -9.822 1.00 45.75 335 SER A O 1
ATOM 2610 N N . PRO A 1 336 ? 30.212 28.903 -9.084 1.00 46.19 336 PRO A N 1
ATOM 2611 C CA . PRO A 1 336 ? 29.555 29.758 -10.060 1.00 46.19 336 PRO A CA 1
ATOM 2612 C C . PRO A 1 336 ? 29.642 31.236 -9.651 1.00 46.19 336 PRO A C 1
ATOM 2614 O O . PRO A 1 336 ? 29.488 31.604 -8.484 1.00 46.19 336 PRO A O 1
ATOM 2617 N N . LYS A 1 337 ? 29.908 32.081 -10.650 1.00 46.84 337 LYS A N 1
ATOM 2618 C CA . LYS A 1 337 ? 30.003 33.544 -10.570 1.00 46.84 337 LYS A CA 1
ATOM 2619 C C . LYS A 1 337 ? 28.675 34.171 -10.118 1.00 46.84 337 LYS A C 1
ATOM 2621 O O . LYS A 1 337 ? 27.620 33.831 -10.643 1.00 46.84 337 LYS A O 1
ATOM 2626 N N . ARG A 1 338 ? 28.757 35.151 -9.208 1.00 42.22 338 ARG A N 1
ATOM 2627 C CA . ARG A 1 338 ? 27.676 36.104 -8.899 1.00 42.22 338 ARG A CA 1
ATOM 2628 C C . ARG A 1 338 ? 27.306 36.889 -10.159 1.00 42.22 338 ARG A C 1
ATOM 2630 O O . ARG A 1 338 ? 28.174 37.526 -10.753 1.00 42.22 338 ARG A O 1
ATOM 2637 N N . ILE A 1 339 ? 26.027 36.881 -10.516 1.00 46.53 339 ILE A N 1
ATOM 2638 C CA . ILE A 1 339 ? 25.443 37.821 -11.473 1.00 46.53 339 ILE A CA 1
ATOM 2639 C C . ILE A 1 339 ? 25.068 39.083 -10.689 1.00 46.53 339 ILE A C 1
ATOM 2641 O O . ILE A 1 339 ? 24.280 39.023 -9.748 1.00 46.53 339 ILE A O 1
ATOM 2645 N N . HIS A 1 340 ? 25.676 40.211 -11.054 1.00 37.41 340 HIS A N 1
ATOM 2646 C CA . HIS A 1 340 ? 25.240 41.544 -10.646 1.00 37.41 340 HIS A CA 1
ATOM 2647 C C . HIS A 1 340 ? 24.084 41.950 -11.566 1.00 37.41 340 HIS A C 1
ATOM 2649 O O . HIS A 1 340 ? 24.290 42.089 -12.769 1.00 37.41 340 HIS A O 1
ATOM 2655 N N . ILE A 1 341 ? 22.887 42.138 -11.011 1.00 46.31 341 ILE A N 1
ATOM 2656 C CA . ILE A 1 341 ? 21.803 42.847 -11.694 1.00 46.31 341 ILE A CA 1
ATOM 2657 C C . ILE A 1 341 ? 21.892 44.301 -11.235 1.00 46.31 341 ILE A C 1
ATOM 2659 O O . ILE A 1 341 ? 21.695 44.601 -10.059 1.00 46.31 341 ILE A O 1
ATOM 2663 N N . SER A 1 342 ? 22.260 45.190 -12.151 1.00 38.88 342 SER A N 1
ATOM 2664 C CA . SER A 1 342 ? 22.113 46.634 -11.998 1.00 38.88 342 SER A CA 1
ATOM 2665 C C . SER A 1 342 ? 20.686 47.014 -12.382 1.00 38.88 342 SER A C 1
ATOM 2667 O O . SER A 1 342 ? 20.284 46.805 -13.525 1.00 38.88 342 SER A O 1
ATOM 2669 N N . VAL A 1 343 ? 19.936 47.551 -11.422 1.00 44.62 343 VAL A N 1
ATOM 2670 C CA . VAL A 1 343 ? 18.677 48.259 -11.668 1.00 44.62 343 VAL A CA 1
ATOM 2671 C C . VAL A 1 343 ? 19.043 49.707 -11.983 1.00 44.62 343 VAL A C 1
ATOM 2673 O O . VAL A 1 343 ? 19.737 50.350 -11.196 1.00 44.62 343 VAL A O 1
ATOM 2676 N N . THR A 1 344 ? 18.615 50.190 -13.141 1.00 46.47 344 THR A N 1
ATOM 2677 C CA . THR A 1 344 ? 18.528 51.617 -13.472 1.00 46.47 344 THR A CA 1
ATOM 2678 C C . THR A 1 344 ? 17.061 51.937 -13.723 1.00 46.47 344 THR A C 1
ATOM 2680 O O . THR A 1 344 ? 16.365 51.086 -14.279 1.00 46.47 344 THR A O 1
ATOM 2683 N N . ASP A 1 345 ? 16.658 53.116 -13.250 1.00 47.25 345 ASP A N 1
ATOM 2684 C CA . ASP A 1 345 ? 15.293 53.651 -13.111 1.00 47.25 345 ASP A CA 1
ATOM 2685 C C . ASP A 1 345 ? 14.332 53.446 -14.292 1.00 47.25 345 ASP A C 1
ATOM 2687 O O . ASP A 1 345 ? 14.773 53.549 -15.463 1.00 47.25 345 ASP A O 1
#

InterPro domains:
  IPR011992 EF-hand domain pair [SSF47473] (76-190)

pLDDT: mean 71.09, std 20.68, range [29.61, 97.5]

Sequence (345 aa):
MFGDDLEKAHKALRAMLREIEALPAAFARGAVDAFRAAAVEGQLGFDGTAKVLEGLDLSSFVSGSEDLPLGAGEEWQRLWRLWKSEADTVDEQCFLWLAWRAHRFSEPGFVKEVALPLFRHLDLNSDSFVSLKELEAALAEGEVAANQDKSREQQKTDLLQLLLYHAPREAGKEPAVSLQSFLAWMCDAQDLAAMRKASAIRPVECLLRFDRGVIFLRPLDVHACVHEELQPPVQKIVEDAKTATQEARQAAEEARKAKEELFAQAAPKLEAPAPANSTPGPEAAPAARRLNEAMIEEATEEPVKMQTADHIEEAPVFSPAPREKSRETRRKVASPKRIHISVTD

Organism: NCBI:txid2562239

Solvent-accessible surface area (backbone atoms only — not comparable to full-atom values): 21613 Å² total; per-residue (Å²): 135,63,64,69,41,36,53,49,27,33,53,49,52,54,47,49,54,68,63,61,83,54,77,53,68,68,58,55,50,52,50,52,53,51,44,66,75,69,33,60,96,64,30,31,42,68,68,57,44,50,53,51,40,40,73,69,77,30,37,41,30,53,63,24,42,94,92,43,76,49,45,76,10,57,61,44,55,48,51,47,70,70,56,39,47,98,83,56,28,29,41,67,68,50,44,49,52,51,50,48,51,34,47,60,70,53,33,65,63,48,42,64,70,48,49,48,55,41,49,58,34,37,20,80,83,68,78,69,37,39,37,59,68,40,52,49,54,36,67,52,74,75,88,85,70,88,76,86,53,74,69,53,58,50,48,53,52,52,51,52,51,44,47,59,68,48,15,67,93,51,90,94,55,81,51,36,21,40,67,44,36,42,53,54,37,50,54,54,48,29,48,55,39,47,51,52,55,32,44,73,78,41,91,66,61,60,48,81,40,75,57,97,87,44,82,45,81,39,62,76,47,65,71,69,62,50,71,86,76,77,69,76,54,70,65,53,60,50,46,54,49,48,50,54,52,50,52,51,51,51,52,52,52,50,53,48,52,54,49,53,52,53,56,57,69,67,64,85,84,81,81,81,87,83,90,82,89,86,87,86,89,85,88,80,85,84,89,81,83,90,87,80,89,88,90,87,82,89,85,88,84,84,86,85,85,80,82,90,84,82,89,84,82,90,80,80,88,82,78,82,77,82,82,76,86,82,76,87,82,91,76,91,76,83,82,82,79,86,81,84,82,83,86,76,136

Secondary structure (DSSP, 8-state):
--HHHHHHHHHHHHHHHH--PPPPHHHHHHHHHHHHHH-BTTBB-HHHHHHHHHTTT-HHHHT--SSS---SSHHHHHHHHHH--TTS-B-HHHHHHHHHHHHHHH-HHIIIIIIHHHHHHH-TT-SSSEEHHHHHHHHPPPGGG-SS-HHHHHHHHHHHHHHHHHS---TTS--EE-HHHHHHHHHHHHHHHHHHHHHHHS---EEEEEETTEEEEEES-GGGG---S-PPPHHHHHHHHHHHHHHHHHHHHHHHHHHHHHHHHS----PPPPP-------------------------------------------PPPPPP---------PPPPPPP-----

Nearest PDB structures (foldseek):
  4tnc-assembly1_A  TM=4.281E-01  e=7.848E-04  Gallus gallus
  5tnc-assembly1_A  TM=4.239E-01  e=2.046E-03  Meleagris gallopavo
  1ncy-assembly1_A  TM=4.145E-01  e=3.941E-03  Gallus gallus
  4qox-assembly1_A  TM=3.399E-01  e=9.939E-02  Plasmodium falciparum 3D7

Mean predicted aligned error: 17.41 Å

Radius of gyration: 31.0 Å; Cα contacts (8 Å, |Δi|>4): 275; chains: 1; bounding box: 94×86×90 Å